Protein AF-A0A7S1DM01-F1 (afdb_monomer)

pLDDT: mean 71.19, std 25.51, range [26.72, 98.75]

Radius of gyration: 29.02 Å; Cα contacts (8 Å, |Δi|>4): 445; chains: 1; bounding box: 62×106×87 Å

Sequence (329 aa):
TVLTLLGVAIMYGQAAQGFAPPSPSPIQRFTSPLWNHKPFHRVQARGSASPVLSPSMQAKPEQPDVSRRSLLFGAAAASLVLSTGPGAVANAGDLQQVRDPKVLVVGARGPLGTSVLRSLRKNFEDKGLPCSIRCMTRDPVKAKKQLQGADLPSNLEFFQGDLLQLSVLEDTMDGVTHVIFVPGAHFVPGGDAQRLIFRDSVAELAKVAKKSDRFQRFTLCATFANPATFKDIYNPTYRARIEGEAALVESGVPYTVVRPLQFGCAQTFLDYPDDESPRLAIDREQSYGPEANFPPTVPDMAAVLTAATFDASLLNKGFNLHRKLVKDS

Solvent-accessible surface area (backbone atoms only — not comparable to full-atom values): 20602 Å² total; per-residue (Å²): 135,82,88,83,90,92,85,87,89,82,89,86,82,87,82,91,78,87,79,79,79,82,78,84,76,82,81,78,79,81,77,76,80,84,82,79,84,75,78,85,80,80,83,79,82,87,78,84,84,85,82,92,80,85,89,85,79,93,76,81,88,79,75,83,84,80,70,96,77,78,92,80,91,71,92,86,88,80,89,70,90,64,91,82,72,92,78,91,62,57,48,77,69,45,60,66,70,54,78,65,41,24,37,36,29,39,28,28,87,41,78,50,20,44,34,30,41,32,37,46,22,61,70,21,58,78,67,75,40,71,59,46,35,36,32,42,28,82,46,37,71,62,46,48,65,72,64,60,58,100,71,50,54,92,60,68,43,68,39,72,34,48,54,86,43,65,82,45,48,57,70,71,46,66,84,41,24,33,39,41,42,42,67,77,81,80,89,61,86,57,57,66,56,34,28,29,47,35,19,50,34,37,33,49,47,40,57,50,43,64,75,40,96,68,45,64,27,39,24,37,58,50,65,60,75,58,88,85,45,73,73,48,72,74,34,51,57,53,43,16,33,54,52,8,50,50,39,37,63,73,62,69,48,53,27,22,38,41,18,43,41,60,81,66,87,59,79,68,78,71,79,67,65,90,87,71,72,56,42,86,41,80,39,77,65,95,72,81,67,97,65,76,72,40,54,57,51,56,65,55,49,12,45,49,55,52,36,47,53,51,27,73,90,38,61,72,37,62,38,38,34,28,16,35,71,70,78,90,125

Mean predicted aligned error: 15.7 Å

Secondary structure (DSSP, 8-state):
-------------------PPPPPPP-----------------------------------------S------S-------SS----SPPHHHHHHS-S-EEEEETTTSHHHHHHHHHHHHHTGGGT---EEEEEES-HHHHHHHH-STTS-TTEEEEE--TT-GGGHHHHTTT--EEEE----TT--SHHHHHIIIIIHHHHHHHHHHT-TT--EEEEE-----TT-HHHHT-HHHHHHHHHHHHHHHHT--EEEEEES---SS-------TT-PPEEEEE-SS---SS-EEPPPHHHHHHHHHHHHH-GGGTTEEEEEEEE-----

InterPro domains:
  IPR016040 NAD(P)-binding domain [PF13460] (107-262)
  IPR036291 NAD(P)-binding domain superfamily [SSF51735] (102-321)

Organism: Hemiselmis andersenii (NCBI:txid464988)

Structure (mmCIF, N/CA/C/O backbone):
data_AF-A0A7S1DM01-F1
#
_entry.id   AF-A0A7S1DM01-F1
#
loop_
_atom_site.group_PDB
_atom_site.id
_atom_site.type_symbol
_atom_site.label_atom_id
_atom_site.label_alt_id
_atom_site.label_comp_id
_atom_site.label_asym_id
_atom_site.label_entity_id
_atom_site.label_seq_id
_atom_site.pdbx_PDB_ins_code
_atom_site.Cartn_x
_atom_site.Cartn_y
_atom_site.Cartn_z
_atom_site.occupancy
_atom_site.B_iso_or_equiv
_atom_site.auth_seq_id
_atom_site.auth_comp_id
_atom_site.auth_asym_id
_atom_site.auth_atom_id
_atom_site.pdbx_PDB_model_num
ATOM 1 N N . THR A 1 1 ? 1.075 -29.784 55.606 1.00 40.03 1 THR A N 1
ATOM 2 C CA . THR A 1 1 ? 1.641 -31.128 55.842 1.00 40.03 1 THR A CA 1
ATOM 3 C C . THR A 1 1 ? 1.492 -31.917 54.549 1.00 40.03 1 THR A C 1
ATOM 5 O O . THR A 1 1 ? 0.363 -32.185 54.181 1.00 40.03 1 THR A O 1
ATOM 8 N N . VAL A 1 2 ? 2.496 -31.844 53.660 1.00 31.77 2 VAL A N 1
ATOM 9 C CA . VAL A 1 2 ? 3.457 -32.936 53.328 1.00 31.77 2 VAL A CA 1
ATOM 10 C C . VAL A 1 2 ? 2.770 -34.033 52.489 1.00 31.77 2 VAL A C 1
ATOM 12 O O . VAL A 1 2 ? 1.872 -34.689 52.994 1.00 31.77 2 VAL A O 1
ATOM 15 N N . LEU A 1 3 ? 2.980 -34.038 51.158 1.00 35.56 3 LEU A N 1
ATOM 16 C CA . LEU A 1 3 ? 3.849 -34.969 50.381 1.00 35.56 3 LEU A CA 1
ATOM 17 C C . LEU A 1 3 ? 3.394 -36.443 50.474 1.00 35.56 3 LEU A C 1
ATOM 19 O O . LEU A 1 3 ? 3.155 -36.939 51.566 1.00 35.56 3 LEU A O 1
ATOM 23 N N . THR A 1 4 ? 3.274 -37.219 49.387 1.00 40.69 4 THR A N 1
ATOM 24 C CA . THR A 1 4 ? 4.358 -38.006 48.730 1.00 40.69 4 THR A CA 1
ATOM 25 C C . THR A 1 4 ? 3.694 -38.746 47.534 1.00 40.69 4 THR A C 1
ATOM 27 O O . THR A 1 4 ? 2.598 -39.261 47.724 1.00 40.69 4 THR A O 1
ATOM 30 N N . LEU A 1 5 ? 4.090 -38.660 46.252 1.00 35.47 5 LEU A N 1
ATOM 31 C CA . LEU A 1 5 ? 5.291 -39.118 45.515 1.00 35.47 5 LEU A CA 1
ATOM 32 C C . LEU A 1 5 ? 5.462 -40.652 45.337 1.00 35.47 5 LEU A C 1
ATOM 34 O O . LEU A 1 5 ? 5.400 -41.401 46.302 1.00 35.47 5 LEU A O 1
ATOM 38 N N . LEU A 1 6 ? 5.846 -41.018 44.096 1.00 34.66 6 LEU A N 1
ATOM 39 C CA . LEU A 1 6 ? 6.801 -42.064 43.652 1.00 34.66 6 LEU A CA 1
ATOM 40 C C . LEU A 1 6 ? 6.353 -43.428 43.076 1.00 34.66 6 LEU A C 1
ATOM 42 O O . LEU A 1 6 ? 5.621 -44.198 43.685 1.00 34.66 6 LEU A O 1
ATOM 46 N N . GLY A 1 7 ? 7.002 -43.741 41.937 1.00 28.34 7 GLY A N 1
ATOM 47 C CA . GLY A 1 7 ? 7.262 -45.064 41.343 1.00 28.34 7 GLY A CA 1
ATOM 48 C C . GLY A 1 7 ? 6.939 -45.066 39.841 1.00 28.34 7 GLY A C 1
ATOM 49 O O . GLY A 1 7 ? 5.774 -44.972 39.496 1.00 28.34 7 GLY A O 1
ATOM 50 N N . VAL A 1 8 ? 7.860 -45.146 38.872 1.00 31.02 8 VAL A N 1
ATOM 51 C CA . VAL A 1 8 ? 9.070 -45.980 38.785 1.00 31.02 8 VAL A CA 1
ATOM 52 C C . VAL A 1 8 ? 10.077 -45.365 37.796 1.00 31.02 8 VAL A C 1
ATOM 54 O O . VAL A 1 8 ? 9.707 -44.922 36.711 1.00 31.02 8 VAL A O 1
ATOM 57 N N . ALA A 1 9 ? 11.357 -45.410 38.167 1.00 33.16 9 ALA A N 1
ATOM 58 C CA . ALA A 1 9 ? 12.522 -45.180 37.318 1.00 33.16 9 ALA A CA 1
ATOM 59 C C . ALA A 1 9 ? 13.410 -46.435 37.344 1.00 33.16 9 ALA A C 1
ATOM 61 O O . ALA A 1 9 ? 13.669 -46.942 38.432 1.00 33.16 9 ALA A O 1
ATOM 62 N N . ILE A 1 10 ? 13.904 -46.890 36.185 1.00 37.28 10 ILE A N 1
ATOM 63 C CA . ILE A 1 10 ? 15.081 -47.772 36.007 1.00 37.28 10 ILE A CA 1
ATOM 64 C C . ILE A 1 10 ? 15.724 -47.342 34.671 1.00 37.28 10 ILE A C 1
ATOM 66 O O . ILE A 1 10 ? 15.099 -47.461 33.624 1.00 37.28 10 ILE A O 1
ATOM 70 N N . MET A 1 11 ? 16.780 -46.519 34.726 1.00 31.59 11 MET A N 1
ATOM 71 C CA . MET A 1 11 ? 18.203 -46.870 34.519 1.00 31.59 11 MET A CA 1
ATOM 72 C C . MET A 1 11 ? 18.557 -47.325 33.095 1.00 31.59 11 MET A C 1
ATOM 74 O O . MET A 1 11 ? 18.237 -48.440 32.718 1.00 31.59 11 MET A O 1
ATOM 78 N N . TYR A 1 12 ? 19.328 -46.503 32.377 1.00 34.41 12 TYR A N 1
ATOM 79 C CA . TYR A 1 12 ? 20.680 -46.856 31.919 1.00 34.41 12 TYR A CA 1
ATOM 80 C C . TYR A 1 12 ? 21.478 -45.565 31.695 1.00 34.41 12 TYR A C 1
ATOM 82 O O . TYR A 1 12 ? 21.001 -44.621 31.068 1.00 34.41 12 TYR A O 1
ATOM 90 N N . GLY A 1 13 ? 22.674 -45.518 32.281 1.00 31.45 13 GLY A N 1
ATOM 91 C CA . GLY A 1 13 ? 23.622 -44.416 32.174 1.00 31.45 13 GLY A CA 1
ATOM 92 C C . GLY A 1 13 ? 24.854 -44.773 31.336 1.00 31.45 13 GLY A C 1
ATOM 93 O O . GLY A 1 13 ? 25.101 -45.941 31.049 1.00 31.45 13 GLY A O 1
ATOM 94 N N . GLN A 1 14 ? 25.647 -43.720 31.093 1.00 35.66 14 GLN A N 1
ATOM 95 C CA . GLN A 1 14 ? 26.990 -43.640 30.485 1.00 35.66 14 GLN A CA 1
ATOM 96 C C . GLN A 1 14 ? 27.045 -43.746 28.946 1.00 35.66 14 GLN A C 1
ATOM 98 O O . GLN A 1 14 ? 26.335 -44.536 28.350 1.00 35.66 14 GLN A O 1
ATOM 103 N N . ALA A 1 15 ? 27.836 -42.960 28.208 1.00 36.72 15 ALA A N 1
ATOM 104 C CA . ALA A 1 15 ? 29.015 -42.170 28.554 1.00 36.72 15 ALA A CA 1
ATOM 105 C C . ALA A 1 15 ? 29.072 -40.872 27.731 1.00 36.72 15 ALA A C 1
ATOM 107 O O . ALA A 1 15 ? 28.692 -40.826 26.563 1.00 36.72 15 ALA A O 1
ATOM 108 N N . ALA A 1 16 ? 29.605 -39.831 28.363 1.00 38.31 16 ALA A N 1
ATOM 109 C CA . ALA A 1 16 ? 30.014 -38.593 27.728 1.00 38.31 16 ALA A CA 1
ATOM 110 C C . ALA A 1 16 ? 31.371 -38.771 27.028 1.00 38.31 16 ALA A C 1
ATOM 112 O O . ALA A 1 16 ? 32.321 -39.260 27.638 1.00 38.31 16 ALA A O 1
ATOM 113 N N . GLN A 1 17 ? 31.480 -38.294 25.788 1.00 39.56 17 GLN A N 1
ATOM 114 C CA . GLN A 1 17 ? 32.742 -37.832 25.211 1.00 39.56 17 GLN A CA 1
ATOM 115 C C . GLN A 1 17 ? 32.513 -36.463 24.570 1.00 39.56 17 GLN A C 1
ATOM 117 O O . GLN A 1 17 ? 31.517 -36.232 23.887 1.00 39.56 17 GLN A O 1
ATOM 122 N N . GLY A 1 18 ? 33.400 -35.533 24.917 1.00 41.91 18 GLY A N 1
ATOM 123 C CA . GLY A 1 18 ? 33.231 -34.104 24.722 1.00 41.91 18 GLY A CA 1
ATOM 124 C C . GLY A 1 18 ? 33.306 -33.652 23.269 1.00 41.91 18 GLY A C 1
ATOM 125 O O . GLY A 1 18 ? 34.195 -34.041 22.520 1.00 41.91 18 GLY A O 1
ATOM 126 N N . PHE A 1 19 ? 32.414 -32.727 22.928 1.00 37.50 19 PHE A N 1
ATOM 127 C CA . PHE A 1 19 ? 32.619 -31.779 21.844 1.00 37.50 19 PHE A CA 1
ATOM 128 C C . PHE A 1 19 ? 32.917 -30.418 22.470 1.00 37.50 19 PHE A C 1
ATOM 130 O O . PHE A 1 19 ? 32.055 -29.802 23.096 1.00 37.50 19 PHE A O 1
ATOM 137 N N . ALA A 1 20 ? 34.161 -29.965 22.328 1.00 51.00 20 ALA A N 1
ATOM 138 C CA . ALA A 1 20 ? 34.511 -28.573 22.557 1.00 51.00 20 ALA A CA 1
ATOM 139 C C . ALA A 1 20 ? 33.847 -27.709 21.465 1.00 51.00 20 ALA A C 1
ATOM 141 O O . ALA A 1 20 ? 33.883 -28.097 20.293 1.00 51.00 20 ALA A O 1
ATOM 142 N N . PRO A 1 21 ? 33.245 -26.555 21.800 1.00 57.75 21 PRO A N 1
ATOM 143 C CA . PRO A 1 21 ? 32.747 -25.639 20.785 1.00 57.75 21 PRO A CA 1
ATOM 144 C C . PRO A 1 21 ? 33.927 -25.034 20.002 1.00 57.75 21 PRO A C 1
ATOM 146 O O . PRO A 1 21 ? 34.968 -24.735 20.597 1.00 57.75 21 PRO A O 1
ATOM 149 N N . PRO A 1 22 ? 33.797 -24.839 18.678 1.00 52.59 22 PRO A N 1
ATOM 150 C CA . PRO A 1 22 ? 34.845 -24.211 17.889 1.00 52.59 22 PRO A CA 1
ATOM 151 C C . PRO A 1 22 ? 35.071 -22.764 18.344 1.00 52.59 22 PRO A C 1
ATOM 153 O O . PRO A 1 22 ? 34.133 -21.988 18.530 1.00 52.59 22 PRO A O 1
ATOM 156 N N . SER A 1 23 ? 36.349 -22.424 18.509 1.00 51.72 23 SER A N 1
ATOM 157 C CA . SER A 1 23 ? 36.845 -21.070 18.752 1.00 51.72 23 SER A CA 1
ATOM 158 C C . SER A 1 23 ? 36.325 -20.092 17.684 1.00 51.72 23 SER A C 1
ATOM 160 O O . SER A 1 23 ? 36.382 -20.423 16.494 1.00 51.72 23 SER A O 1
ATOM 162 N N . PRO A 1 24 ? 35.840 -18.892 18.057 1.00 52.06 24 PRO A N 1
ATOM 163 C CA . PRO A 1 24 ? 35.422 -17.893 17.085 1.00 52.06 24 PRO A CA 1
ATOM 164 C C . PRO A 1 24 ? 36.634 -17.406 16.284 1.00 52.06 24 PRO A C 1
ATOM 166 O O . PRO A 1 24 ? 37.612 -16.890 16.828 1.00 52.06 24 PRO A O 1
ATOM 169 N N . SER A 1 25 ? 36.560 -17.572 14.966 1.00 50.81 25 SER A N 1
ATOM 170 C CA . SER A 1 25 ? 37.551 -17.053 14.026 1.00 50.81 25 SER A CA 1
ATOM 171 C C . SER A 1 25 ? 37.622 -15.520 14.119 1.00 50.81 25 SER A C 1
ATOM 173 O O . SER A 1 25 ? 36.587 -14.869 14.288 1.00 50.81 25 SER A O 1
ATOM 175 N N . PRO A 1 26 ? 38.813 -14.911 13.992 1.00 50.09 26 PRO A N 1
ATOM 176 C CA . PRO A 1 26 ? 38.955 -13.466 14.077 1.00 50.09 26 PRO A CA 1
ATOM 177 C C . PRO A 1 26 ? 38.234 -12.788 12.908 1.00 50.09 26 PRO A C 1
ATOM 179 O O . PRO A 1 26 ? 38.495 -13.070 11.739 1.00 50.09 26 PRO A O 1
ATOM 182 N N . ILE A 1 27 ? 37.335 -11.864 13.250 1.00 42.78 27 ILE A N 1
ATOM 183 C CA . ILE A 1 27 ? 36.676 -10.939 12.328 1.00 42.78 27 ILE A CA 1
ATOM 184 C C . ILE A 1 27 ? 37.763 -10.189 11.548 1.00 42.78 27 ILE A C 1
ATOM 186 O O . ILE A 1 27 ? 38.441 -9.312 12.091 1.00 42.78 27 ILE A O 1
ATOM 190 N N . GLN A 1 28 ? 37.924 -10.521 10.266 1.00 37.50 28 GLN A N 1
ATOM 191 C CA . GLN A 1 28 ? 38.681 -9.693 9.336 1.00 37.50 28 GLN A CA 1
ATOM 192 C C . GLN A 1 28 ? 37.925 -8.375 9.155 1.00 37.50 28 GLN A C 1
ATOM 194 O O . GLN A 1 28 ? 36.888 -8.305 8.496 1.00 37.50 28 GLN A O 1
ATOM 199 N N . ARG A 1 29 ? 38.447 -7.315 9.776 1.00 34.88 29 ARG A N 1
ATOM 200 C CA . ARG A 1 29 ? 38.041 -5.939 9.492 1.00 34.88 29 ARG A CA 1
ATOM 201 C C . ARG A 1 29 ? 38.391 -5.633 8.038 1.00 34.88 29 ARG A C 1
ATOM 203 O O . ARG A 1 29 ? 39.552 -5.400 7.718 1.00 34.88 29 ARG A O 1
ATOM 210 N N . PHE A 1 30 ? 37.383 -5.600 7.175 1.00 33.12 30 PHE A N 1
ATOM 211 C CA . PHE A 1 30 ? 37.486 -4.954 5.872 1.00 33.12 30 PHE A CA 1
ATOM 212 C C . PHE A 1 30 ? 37.623 -3.443 6.095 1.00 33.12 30 PHE A C 1
ATOM 214 O O . PHE A 1 30 ? 36.647 -2.737 6.339 1.00 33.12 30 PHE A O 1
ATOM 221 N N . THR A 1 31 ? 38.853 -2.938 6.051 1.00 38.78 31 THR A N 1
ATOM 222 C CA . THR A 1 31 ? 39.112 -1.509 5.874 1.00 38.78 31 THR A CA 1
ATOM 223 C C . THR A 1 31 ? 38.922 -1.186 4.397 1.00 38.78 31 THR A C 1
ATOM 225 O O . THR A 1 31 ? 39.794 -1.469 3.577 1.00 38.78 31 THR A O 1
ATOM 228 N N . SER A 1 32 ? 37.768 -0.624 4.043 1.00 36.50 32 SER A N 1
ATOM 229 C CA . SER A 1 32 ? 37.551 -0.055 2.714 1.00 36.50 32 SER A CA 1
ATOM 230 C C . SER A 1 32 ? 38.550 1.083 2.459 1.00 36.50 32 SER A C 1
ATOM 232 O O . SER A 1 32 ? 38.761 1.908 3.353 1.00 36.50 32 SER A O 1
ATOM 234 N N . PRO A 1 33 ? 39.156 1.172 1.263 1.00 39.12 33 PRO A N 1
ATOM 235 C CA . PRO A 1 33 ? 40.037 2.277 0.931 1.00 39.12 33 PRO A CA 1
ATOM 236 C C . PRO A 1 33 ? 39.246 3.585 0.819 1.00 39.12 33 PRO A C 1
ATOM 238 O O . PRO A 1 33 ? 38.152 3.639 0.256 1.00 39.12 33 PRO A O 1
ATOM 241 N N . LEU A 1 34 ? 39.850 4.630 1.381 1.00 35.78 34 LEU A N 1
ATOM 242 C CA . LEU A 1 34 ? 39.477 6.038 1.308 1.00 35.78 34 LEU A CA 1
ATOM 243 C C . LEU A 1 34 ? 39.029 6.438 -0.105 1.00 35.78 34 LEU A C 1
ATOM 245 O O . L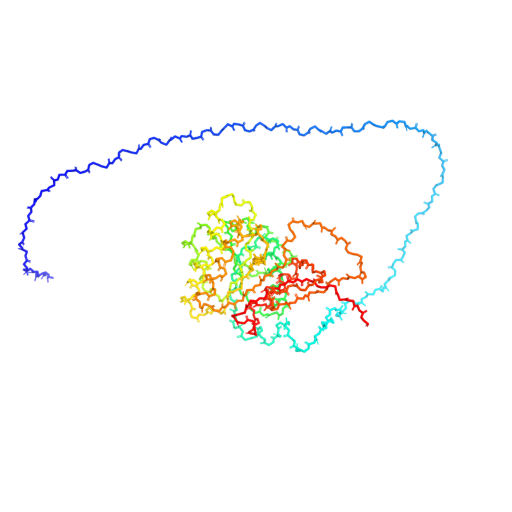EU A 1 34 ? 39.834 6.489 -1.035 1.00 35.78 34 LEU A O 1
ATOM 249 N N . TRP A 1 35 ? 37.749 6.780 -0.253 1.00 35.38 35 TRP A N 1
ATOM 250 C CA . TRP A 1 35 ? 37.264 7.484 -1.435 1.00 35.38 35 TRP A CA 1
ATOM 251 C C . TRP A 1 35 ? 37.610 8.963 -1.300 1.00 35.38 35 TRP A C 1
ATOM 253 O O . TRP A 1 35 ? 37.062 9.697 -0.481 1.00 35.38 35 TRP A O 1
ATOM 263 N N . ASN A 1 36 ? 38.588 9.363 -2.103 1.00 40.84 36 ASN A N 1
ATOM 264 C CA . ASN A 1 36 ? 39.127 10.705 -2.188 1.00 40.84 36 ASN A CA 1
ATOM 265 C C . ASN A 1 36 ? 38.136 11.598 -2.958 1.00 40.84 36 ASN A C 1
ATOM 267 O O . ASN A 1 36 ? 37.919 11.408 -4.156 1.00 40.84 36 ASN A O 1
ATOM 271 N N . HIS A 1 37 ? 37.518 12.564 -2.277 1.00 38.19 37 HIS A N 1
ATOM 272 C CA . HIS A 1 37 ? 36.710 13.599 -2.918 1.00 38.19 37 HIS A CA 1
ATOM 273 C C . HIS A 1 37 ? 37.621 14.519 -3.741 1.00 38.19 37 HIS A C 1
ATOM 275 O O . HIS A 1 37 ? 38.333 15.352 -3.184 1.00 38.19 37 HIS A O 1
ATOM 281 N N . LYS A 1 38 ? 37.579 14.419 -5.075 1.00 35.94 38 LYS A N 1
ATOM 282 C CA . LYS A 1 38 ? 38.020 15.528 -5.933 1.00 35.94 38 LYS A CA 1
ATOM 283 C C . LYS A 1 38 ? 36.871 16.537 -6.062 1.00 35.94 38 LYS A C 1
ATOM 285 O O . LYS A 1 38 ? 35.763 16.127 -6.412 1.00 35.94 38 LYS A O 1
ATOM 290 N N . PRO A 1 39 ? 37.096 17.833 -5.791 1.00 42.47 39 PRO A N 1
ATOM 291 C CA . PRO A 1 39 ? 36.083 18.855 -6.001 1.00 42.47 39 PRO A CA 1
ATOM 292 C C . PRO A 1 39 ? 35.867 19.090 -7.501 1.00 42.47 39 PRO A C 1
ATOM 294 O O . PRO A 1 39 ? 36.811 19.120 -8.292 1.00 42.47 39 PRO A O 1
ATOM 297 N N . PHE A 1 40 ? 34.605 19.272 -7.883 1.00 33.38 40 PHE A N 1
ATOM 298 C CA . PHE A 1 40 ? 34.217 19.751 -9.204 1.00 33.38 40 PHE A CA 1
ATOM 299 C C . PHE A 1 40 ? 34.832 21.138 -9.441 1.00 33.38 40 PHE A C 1
ATOM 301 O O . PHE A 1 40 ? 34.467 22.113 -8.781 1.00 33.38 40 PHE A O 1
ATOM 308 N N . HIS A 1 41 ? 35.756 21.234 -10.397 1.00 35.88 41 HIS A N 1
ATOM 309 C CA . HIS A 1 41 ? 36.222 22.517 -10.902 1.00 35.88 41 HIS A CA 1
ATOM 310 C C . HIS A 1 41 ? 35.103 23.179 -11.710 1.00 35.88 41 HIS A C 1
ATOM 312 O O . HIS A 1 41 ? 34.647 22.671 -12.733 1.00 35.88 41 HIS A O 1
ATOM 318 N N . ARG A 1 42 ? 34.672 24.340 -11.219 1.00 36.47 42 ARG A N 1
ATOM 319 C CA . ARG A 1 42 ? 33.790 25.286 -11.898 1.00 36.47 42 ARG A CA 1
ATOM 320 C C . ARG A 1 42 ? 34.502 25.796 -13.153 1.00 36.47 42 ARG A C 1
ATOM 322 O O . ARG A 1 42 ? 35.489 26.520 -13.049 1.00 36.47 42 ARG A O 1
ATOM 329 N N . VAL A 1 43 ? 34.004 25.420 -14.327 1.00 35.53 43 VAL A N 1
ATOM 330 C CA . VAL A 1 43 ? 34.434 25.994 -15.608 1.00 35.53 43 VAL A CA 1
ATOM 331 C C . VAL A 1 43 ? 33.991 27.460 -15.634 1.00 35.53 43 VAL A C 1
ATOM 333 O O . VAL A 1 43 ? 32.801 27.758 -15.708 1.00 35.53 43 VAL A O 1
ATOM 336 N N . GLN A 1 44 ? 34.950 28.379 -15.513 1.00 36.03 44 GLN A N 1
ATOM 337 C CA . GLN A 1 44 ? 34.755 29.797 -15.809 1.00 36.03 44 GLN A CA 1
ATOM 338 C C . GLN A 1 44 ? 34.721 29.976 -17.328 1.00 36.03 44 GLN A C 1
ATOM 340 O O . GLN A 1 44 ? 35.733 29.798 -18.006 1.00 36.03 44 GLN A O 1
ATOM 345 N N . ALA A 1 45 ? 33.559 30.351 -17.857 1.00 37.62 45 ALA A N 1
ATOM 346 C CA . ALA A 1 45 ? 33.446 30.865 -19.212 1.00 37.62 45 ALA A CA 1
ATOM 347 C C . ALA A 1 45 ? 34.094 32.260 -19.278 1.00 37.62 45 ALA A C 1
ATOM 349 O O . ALA A 1 45 ? 33.692 33.181 -18.567 1.00 37.62 45 ALA A O 1
ATOM 350 N N . ARG A 1 46 ? 35.115 32.398 -20.130 1.00 38.38 46 ARG A N 1
ATOM 351 C CA . ARG A 1 46 ? 35.620 33.685 -20.619 1.00 38.38 46 ARG A CA 1
ATOM 352 C C . ARG A 1 46 ? 34.684 34.189 -21.723 1.00 38.38 46 ARG A C 1
ATOM 354 O O . ARG A 1 46 ? 34.531 33.513 -22.732 1.00 38.38 46 ARG A O 1
ATOM 361 N N . GLY A 1 47 ? 34.155 35.394 -21.557 1.00 36.88 47 GLY A N 1
ATOM 362 C CA . GLY A 1 47 ? 33.666 36.268 -22.631 1.00 36.88 47 GLY A CA 1
ATOM 363 C C . GLY A 1 47 ? 33.786 37.700 -22.108 1.00 36.88 47 GLY A C 1
ATOM 364 O O . GLY A 1 47 ? 33.201 38.015 -21.081 1.00 36.88 47 GLY A O 1
ATOM 365 N N . SER A 1 48 ? 34.815 38.465 -22.475 1.00 38.72 48 SER A N 1
ATOM 366 C CA . SER A 1 48 ? 35.010 39.235 -23.714 1.00 38.72 48 SER A CA 1
ATOM 367 C C . SER A 1 48 ? 33.997 40.373 -23.911 1.00 38.72 48 SER A C 1
ATOM 369 O O . SER A 1 48 ? 32.865 40.138 -24.314 1.00 38.72 48 SER A O 1
ATOM 371 N N . ALA A 1 49 ? 34.524 41.586 -23.707 1.00 36.22 49 ALA A N 1
ATOM 372 C CA . ALA A 1 49 ? 34.166 42.874 -24.305 1.00 36.22 49 ALA A CA 1
ATOM 373 C C . ALA A 1 49 ? 32.805 43.515 -23.966 1.00 36.22 49 ALA A C 1
ATOM 375 O O . ALA A 1 49 ? 31.764 43.184 -24.525 1.00 36.22 49 ALA A O 1
ATOM 3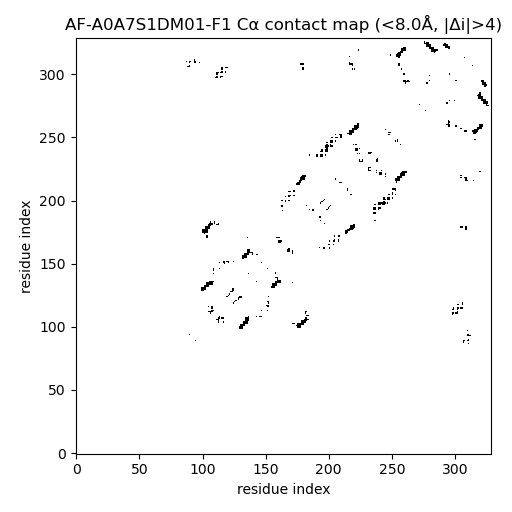76 N N . SER A 1 50 ? 32.878 44.562 -23.140 1.00 38.44 50 SER A N 1
ATOM 377 C CA . SER A 1 50 ? 31.919 45.670 -23.118 1.00 38.44 50 SER A CA 1
ATOM 378 C C . SER A 1 50 ? 32.046 46.527 -24.383 1.00 38.44 50 SER A C 1
ATOM 380 O O . SER A 1 50 ? 33.160 46.718 -24.881 1.00 38.44 50 SER A O 1
ATOM 382 N N . PRO A 1 51 ? 30.957 47.198 -24.781 1.00 52.34 51 PRO A N 1
ATOM 383 C CA . PRO A 1 51 ? 31.082 48.614 -25.083 1.00 52.34 51 PRO A CA 1
ATOM 384 C C . PRO A 1 51 ? 30.115 49.477 -24.267 1.00 52.34 51 PRO A C 1
ATOM 386 O O . PRO A 1 51 ? 29.001 49.099 -23.914 1.00 52.34 51 PRO A O 1
ATOM 389 N N . VAL A 1 52 ? 30.634 50.661 -23.969 1.00 46.31 52 VAL A N 1
ATOM 390 C CA . VAL A 1 52 ? 30.007 51.809 -23.321 1.00 46.31 52 VAL A CA 1
ATOM 391 C C . VAL A 1 52 ? 28.947 52.411 -24.240 1.00 46.31 52 VAL A C 1
ATOM 393 O O . VAL A 1 52 ? 29.273 52.745 -25.374 1.00 46.31 52 VAL A O 1
ATOM 396 N N . LEU A 1 53 ? 27.736 52.648 -23.728 1.00 38.66 53 LEU A N 1
ATOM 397 C CA . LEU A 1 53 ? 26.849 53.723 -24.181 1.00 38.66 53 LEU A CA 1
ATOM 398 C C . LEU A 1 53 ? 26.078 54.284 -22.976 1.00 38.66 53 LEU A C 1
ATOM 400 O O . LEU A 1 53 ? 25.561 53.543 -22.142 1.00 38.66 53 LEU A O 1
ATOM 404 N N . SER A 1 54 ? 26.087 55.611 -22.882 1.00 41.06 54 SER A N 1
ATOM 405 C CA . SER A 1 54 ? 25.588 56.429 -21.773 1.00 41.06 54 SER A CA 1
ATOM 406 C C . SER A 1 54 ? 24.086 56.787 -21.949 1.00 41.06 54 SER A C 1
ATOM 408 O O . SER A 1 54 ? 23.434 56.224 -22.827 1.00 41.06 54 SER A O 1
ATOM 410 N N . PRO A 1 55 ? 23.470 57.633 -21.092 1.00 57.53 55 PRO A N 1
ATOM 411 C CA . PRO A 1 55 ? 22.187 57.341 -20.456 1.00 57.53 55 PRO A CA 1
ATOM 412 C C . PRO A 1 55 ? 21.009 58.103 -21.083 1.00 57.53 55 PRO A C 1
ATOM 414 O O . PRO A 1 55 ? 21.198 59.194 -21.608 1.00 57.53 55 PRO A O 1
ATOM 417 N N . SER A 1 56 ? 19.772 57.617 -20.930 1.00 35.50 56 SER A N 1
ATOM 418 C CA . SER A 1 56 ? 18.614 58.500 -20.701 1.00 35.50 56 SER A CA 1
ATOM 419 C C . SER A 1 56 ? 17.312 57.736 -20.435 1.00 35.50 56 SER A C 1
ATOM 421 O O . SER A 1 56 ? 17.108 56.619 -20.894 1.00 35.50 56 SER A O 1
ATOM 423 N N . MET A 1 57 ? 16.433 58.448 -19.728 1.00 35.00 57 MET A N 1
ATOM 424 C CA . MET A 1 57 ? 14.984 58.273 -19.597 1.00 35.00 57 MET A CA 1
ATOM 425 C C . MET A 1 57 ? 14.480 57.234 -18.589 1.00 35.00 57 MET A C 1
ATOM 427 O O . MET A 1 57 ? 14.205 56.074 -18.877 1.00 35.00 57 MET A O 1
ATOM 431 N N . GLN A 1 58 ? 14.267 57.767 -17.383 1.00 48.25 58 GLN A N 1
ATOM 432 C CA . GLN A 1 58 ? 13.254 57.332 -16.430 1.00 48.25 58 GLN A CA 1
ATOM 433 C C . GLN A 1 58 ? 11.903 57.131 -17.133 1.00 48.25 58 GLN A C 1
ATOM 435 O O . GLN A 1 58 ? 11.320 58.086 -17.647 1.00 48.25 58 GLN A O 1
ATOM 440 N N . ALA A 1 59 ? 11.386 55.906 -17.077 1.00 39.19 59 ALA A N 1
ATOM 441 C CA . ALA A 1 59 ? 9.981 55.613 -17.300 1.00 39.19 59 ALA A CA 1
ATOM 442 C C . ALA A 1 59 ? 9.370 55.081 -15.996 1.00 39.19 59 ALA A C 1
ATOM 444 O O . ALA A 1 59 ? 9.896 54.193 -15.327 1.00 39.19 59 ALA A O 1
ATOM 445 N N . LYS A 1 60 ? 8.275 55.738 -15.635 1.00 41.47 60 LYS A N 1
ATOM 446 C CA . LYS A 1 60 ? 7.372 55.564 -14.498 1.00 41.47 60 LYS A CA 1
ATOM 447 C C . LYS A 1 60 ? 6.866 54.110 -14.393 1.00 41.47 60 LYS A C 1
ATOM 449 O O . LYS A 1 60 ? 6.479 53.563 -15.421 1.00 41.47 60 LYS A O 1
ATOM 454 N N . PRO A 1 61 ? 6.802 53.483 -13.202 1.00 40.22 61 PRO A N 1
ATOM 455 C CA . PRO A 1 61 ? 6.158 52.182 -13.076 1.00 40.22 61 PRO A CA 1
ATOM 456 C C . PRO A 1 61 ? 4.634 52.358 -13.140 1.00 40.22 61 PRO A C 1
ATOM 458 O O . PRO A 1 61 ? 4.019 52.881 -12.210 1.00 40.22 61 PRO A O 1
ATOM 461 N N . GLU A 1 62 ? 4.024 51.938 -14.249 1.00 36.16 62 GLU A N 1
ATOM 462 C CA . GLU A 1 62 ? 2.596 51.625 -14.298 1.00 36.16 62 GLU A CA 1
ATOM 463 C C . GLU A 1 62 ? 2.356 50.349 -13.489 1.00 36.16 62 GLU A C 1
ATOM 465 O O . GLU A 1 62 ? 2.846 49.270 -13.823 1.00 36.16 62 GLU A O 1
ATOM 470 N N . GLN A 1 63 ? 1.622 50.487 -12.387 1.00 41.06 63 GLN A N 1
ATOM 471 C CA . GLN A 1 63 ? 1.024 49.355 -11.697 1.00 41.06 63 GLN A CA 1
ATOM 472 C C . GLN A 1 63 ? -0.195 48.890 -12.500 1.00 41.06 63 GLN A C 1
ATOM 474 O O . GLN A 1 63 ? -1.107 49.696 -12.701 1.00 41.06 63 GLN A O 1
ATOM 479 N N . PRO A 1 64 ? -0.273 47.619 -12.925 1.00 39.09 64 PRO A N 1
ATOM 480 C CA . PRO A 1 64 ? -1.535 47.073 -13.381 1.00 39.09 64 PRO A CA 1
ATOM 481 C C . PRO A 1 64 ? -2.445 46.844 -12.169 1.00 39.09 64 PRO A C 1
ATOM 483 O O . PRO A 1 64 ? -2.205 45.983 -11.320 1.00 39.09 64 PRO A O 1
ATOM 486 N N . ASP A 1 65 ? -3.492 47.660 -12.117 1.00 41.75 65 ASP A N 1
ATOM 487 C CA . ASP A 1 65 ? -4.705 47.462 -11.336 1.00 41.75 65 ASP A CA 1
ATOM 488 C C . ASP A 1 65 ? -5.380 46.157 -11.792 1.00 41.75 65 ASP A C 1
ATOM 490 O O . ASP A 1 65 ? -6.037 46.101 -12.834 1.00 41.75 65 ASP A O 1
ATOM 494 N N . VAL A 1 66 ? -5.171 45.069 -11.043 1.00 35.56 66 VAL A N 1
ATOM 495 C CA . VAL A 1 66 ? -5.914 43.821 -11.251 1.00 35.56 66 VAL A CA 1
ATOM 496 C C . VAL A 1 66 ? -7.126 43.829 -10.334 1.00 35.56 66 VAL A C 1
ATOM 498 O O . VAL A 1 66 ? -7.116 43.393 -9.182 1.00 35.56 66 VAL A O 1
ATOM 501 N N . SER A 1 67 ? -8.175 44.381 -10.925 1.00 37.00 67 SER A N 1
ATOM 502 C CA . SER A 1 67 ? -9.556 44.389 -10.488 1.00 37.00 67 SER A CA 1
ATOM 503 C C . SER A 1 67 ? -10.044 43.035 -9.961 1.00 37.00 67 SER A C 1
ATOM 505 O O . SER A 1 67 ? -9.796 41.963 -10.515 1.00 37.00 67 SER A O 1
ATOM 507 N N . ARG A 1 68 ? -10.827 43.131 -8.885 1.00 44.88 68 ARG A N 1
ATOM 508 C CA . ARG A 1 68 ? -11.667 42.086 -8.298 1.00 44.88 68 ARG A CA 1
ATOM 509 C C . ARG A 1 68 ? -12.623 41.501 -9.346 1.00 44.88 68 ARG A C 1
ATOM 511 O O . ARG A 1 68 ? -13.640 42.117 -9.644 1.00 44.88 68 ARG A O 1
ATOM 518 N N . ARG A 1 69 ? -12.314 40.302 -9.838 1.00 35.06 69 ARG A N 1
ATOM 519 C CA . ARG A 1 69 ? -13.174 39.282 -10.488 1.00 35.06 69 ARG A CA 1
ATOM 520 C C . ARG A 1 69 ? -12.195 38.138 -10.813 1.00 35.06 69 ARG A C 1
ATOM 522 O O . ARG A 1 69 ? -11.240 38.367 -11.532 1.00 35.06 69 ARG A O 1
ATOM 529 N N . SER A 1 70 ? -12.231 36.953 -10.213 1.00 32.25 70 SER A N 1
ATOM 530 C CA . SER A 1 70 ? -13.360 36.030 -10.192 1.00 32.25 70 SER A CA 1
ATOM 531 C C . SER A 1 70 ? -13.168 34.995 -9.075 1.00 32.25 70 SER A C 1
ATOM 533 O O . SER A 1 70 ? -12.294 34.134 -9.137 1.00 32.25 70 SER A O 1
ATOM 535 N N . LEU A 1 71 ? -14.020 35.075 -8.054 1.00 37.50 71 LEU A N 1
ATOM 536 C CA . LEU A 1 71 ? -14.497 33.903 -7.324 1.00 37.50 71 LEU A CA 1
ATOM 537 C C . LEU A 1 71 ? -15.323 33.072 -8.312 1.00 37.50 71 LEU A C 1
ATOM 539 O O . LEU A 1 71 ? -16.210 33.648 -8.937 1.00 37.50 71 LEU A O 1
ATOM 543 N N . LEU A 1 72 ? -15.004 31.776 -8.420 1.00 33.19 72 LEU A N 1
ATOM 544 C CA . LEU A 1 72 ? -15.730 30.652 -9.052 1.00 33.19 72 LEU A CA 1
ATOM 545 C C . LEU A 1 72 ? -14.776 29.805 -9.914 1.00 33.19 72 LEU A C 1
ATOM 547 O O . LEU A 1 72 ? -14.820 29.838 -11.135 1.00 33.19 72 LEU A O 1
ATOM 551 N N . PHE A 1 73 ? -13.950 28.986 -9.259 1.00 28.69 73 PHE A N 1
ATOM 552 C CA . PHE A 1 73 ? -13.494 27.715 -9.832 1.00 28.69 73 PHE A CA 1
ATOM 553 C C . PHE A 1 73 ? -14.167 26.591 -9.046 1.00 28.69 73 PHE A C 1
ATOM 555 O O . PHE A 1 73 ? -13.569 25.900 -8.226 1.00 28.69 73 PHE A O 1
ATOM 562 N N . GLY A 1 74 ? -15.481 26.500 -9.246 1.00 26.72 74 GLY A N 1
ATOM 563 C CA . GLY A 1 74 ? -16.264 25.324 -8.914 1.00 26.72 74 GLY A CA 1
ATOM 564 C C . GLY A 1 74 ? -16.219 24.347 -10.085 1.00 26.72 74 GLY A C 1
ATOM 565 O O . GLY A 1 74 ? -16.442 24.743 -11.222 1.00 26.72 74 GLY A O 1
ATOM 566 N N . ALA A 1 75 ? -15.931 23.086 -9.768 1.00 33.28 75 ALA A N 1
ATOM 567 C CA . ALA A 1 75 ? -16.437 21.893 -10.445 1.00 33.28 75 ALA A CA 1
ATOM 568 C C . ALA A 1 75 ? -16.508 21.923 -11.988 1.00 33.28 75 ALA A C 1
ATOM 570 O O . ALA A 1 75 ? -17.587 22.052 -12.555 1.00 33.28 75 ALA A O 1
ATOM 571 N N . ALA A 1 76 ? -15.388 21.680 -12.672 1.00 29.81 76 ALA A N 1
ATOM 572 C CA . ALA A 1 76 ? -15.417 21.223 -14.064 1.00 29.81 76 ALA A CA 1
ATOM 573 C C . ALA A 1 76 ? -14.103 20.524 -14.442 1.00 29.81 76 ALA A C 1
ATOM 575 O O . ALA A 1 76 ? -13.147 21.183 -14.827 1.00 29.81 76 ALA A O 1
ATOM 576 N N . ALA A 1 77 ? -14.059 19.195 -14.300 1.00 28.86 77 ALA A N 1
ATOM 577 C CA . ALA A 1 77 ? -13.227 18.289 -15.107 1.00 28.86 77 ALA A CA 1
ATOM 578 C C . ALA A 1 77 ? -13.525 16.827 -14.723 1.00 28.86 77 ALA A C 1
ATOM 580 O O . ALA A 1 77 ? -12.732 16.156 -14.068 1.00 28.86 77 ALA A O 1
ATOM 581 N N . ALA A 1 78 ? -14.700 16.334 -15.112 1.00 33.59 78 ALA A N 1
ATOM 582 C CA . ALA A 1 78 ? -14.995 14.902 -15.143 1.00 33.59 78 ALA A CA 1
ATOM 583 C C . ALA A 1 78 ? -15.948 14.589 -16.304 1.00 33.59 78 ALA A C 1
ATOM 585 O O . ALA A 1 78 ? -16.983 13.958 -16.125 1.00 33.59 78 ALA A O 1
ATOM 586 N N . SER A 1 79 ? -15.595 15.032 -17.513 1.00 29.86 79 SER A N 1
ATOM 587 C CA . SER A 1 79 ? -16.162 14.448 -18.732 1.00 29.86 79 SER A CA 1
ATOM 588 C C . SER A 1 79 ? -15.354 13.198 -19.064 1.00 29.86 79 SER A C 1
ATOM 590 O O . SER A 1 79 ? -14.384 13.214 -19.820 1.00 29.86 79 SER A O 1
ATOM 592 N N . LEU A 1 80 ? -15.717 12.110 -18.395 1.00 35.44 80 LEU A N 1
ATOM 593 C CA . LEU A 1 80 ? -15.265 10.760 -18.686 1.00 35.44 80 LEU A CA 1
ATOM 594 C C . LEU A 1 80 ? -16.123 10.253 -19.856 1.00 35.44 80 LEU A C 1
ATOM 596 O O . LEU A 1 80 ? -17.329 10.068 -19.689 1.00 35.44 80 LEU A O 1
ATOM 600 N N . VAL A 1 81 ? -15.532 10.066 -21.042 1.00 34.88 81 VAL A N 1
ATOM 601 C CA . VAL A 1 81 ? -16.199 9.369 -22.155 1.00 34.88 81 VAL A CA 1
ATOM 602 C C . VAL A 1 81 ? -16.293 7.897 -21.762 1.00 34.88 81 VAL A C 1
ATOM 604 O O . VAL A 1 81 ? -15.370 7.110 -21.943 1.00 34.88 81 VAL A O 1
ATOM 607 N N . LEU A 1 82 ? -17.415 7.573 -21.128 1.00 35.44 82 LEU A N 1
ATOM 608 C CA . LEU A 1 82 ? -17.882 6.231 -20.836 1.00 35.44 82 LEU A CA 1
ATOM 609 C C . LEU A 1 82 ? -18.644 5.720 -22.058 1.00 35.44 82 LEU A C 1
ATOM 611 O O . LEU A 1 82 ? -19.826 6.022 -22.221 1.00 35.44 82 LEU A O 1
ATOM 615 N N . SER A 1 83 ? -18.021 4.880 -22.882 1.00 34.69 83 SER A N 1
ATOM 616 C CA . SER A 1 83 ? -18.801 3.860 -23.579 1.00 34.69 83 SER A CA 1
ATOM 617 C C . SER A 1 83 ? -19.137 2.764 -22.559 1.00 34.69 83 SER A C 1
ATOM 619 O O . SER A 1 83 ? -18.385 1.830 -22.306 1.00 34.69 83 SER A O 1
ATOM 621 N N . THR A 1 84 ? -20.312 2.936 -21.949 1.00 36.88 84 THR A N 1
ATOM 622 C CA . THR A 1 84 ? -21.081 1.979 -21.130 1.00 36.88 84 THR A CA 1
ATOM 623 C C . THR A 1 84 ? -20.584 1.672 -19.704 1.00 36.88 84 THR A C 1
ATOM 625 O O . THR A 1 84 ? -19.900 0.687 -19.448 1.00 36.88 84 THR A O 1
ATOM 628 N N . GLY A 1 85 ? -21.062 2.476 -18.740 1.00 30.66 85 GLY A N 1
ATOM 629 C CA . GLY A 1 85 ? -21.220 2.076 -17.329 1.00 30.66 85 GLY A CA 1
ATOM 630 C C . GLY A 1 85 ? -20.866 3.172 -16.306 1.00 30.66 85 GLY A C 1
ATOM 631 O O . GLY A 1 85 ? -19.697 3.522 -16.199 1.00 30.66 85 GLY A O 1
ATOM 632 N N . PRO A 1 86 ? -21.817 3.729 -15.532 1.00 33.19 86 PRO A N 1
ATOM 633 C CA . PRO A 1 86 ? -21.545 4.820 -14.592 1.00 33.19 86 PRO A CA 1
ATOM 634 C C . PRO A 1 86 ? -20.765 4.351 -13.348 1.00 33.19 86 PRO A C 1
ATOM 636 O O . PRO A 1 86 ? -21.184 3.415 -12.675 1.00 33.19 86 PRO A O 1
ATOM 639 N N . GLY A 1 87 ? -19.685 5.069 -13.005 1.00 33.69 87 GLY A N 1
ATOM 640 C CA . GLY A 1 87 ? -19.121 5.139 -11.647 1.00 33.69 87 GLY A CA 1
ATOM 641 C C . GLY A 1 87 ? -17.933 4.219 -11.336 1.00 33.69 87 GLY A C 1
ATOM 642 O O . GLY A 1 87 ? -18.115 3.090 -10.903 1.00 33.69 87 GLY A O 1
ATOM 643 N N . ALA A 1 88 ? -16.710 4.747 -11.454 1.00 37.62 88 ALA A N 1
ATOM 644 C CA . ALA A 1 88 ? -15.527 4.245 -10.733 1.00 37.62 88 ALA A CA 1
ATOM 645 C C . ALA A 1 88 ? -14.801 5.393 -10.000 1.00 37.62 88 ALA A C 1
ATOM 647 O O . ALA A 1 88 ? -13.579 5.439 -9.887 1.00 37.62 88 ALA A O 1
ATOM 648 N N . VAL A 1 89 ? -15.583 6.365 -9.529 1.00 43.78 89 VAL A N 1
ATOM 649 C CA . VAL A 1 89 ? -15.245 7.141 -8.337 1.00 43.78 89 VAL A CA 1
ATOM 650 C C . VAL A 1 89 ? -15.971 6.387 -7.236 1.00 43.78 89 VAL A C 1
ATOM 652 O O . VAL A 1 89 ? -17.181 6.214 -7.373 1.00 43.78 89 VAL A O 1
ATOM 655 N N . ALA A 1 90 ? -15.268 5.884 -6.216 1.00 43.12 90 ALA A N 1
ATOM 656 C CA . ALA A 1 90 ? -15.922 5.225 -5.086 1.00 43.12 90 ALA A CA 1
ATOM 657 C C . ALA A 1 90 ? -17.099 6.106 -4.646 1.00 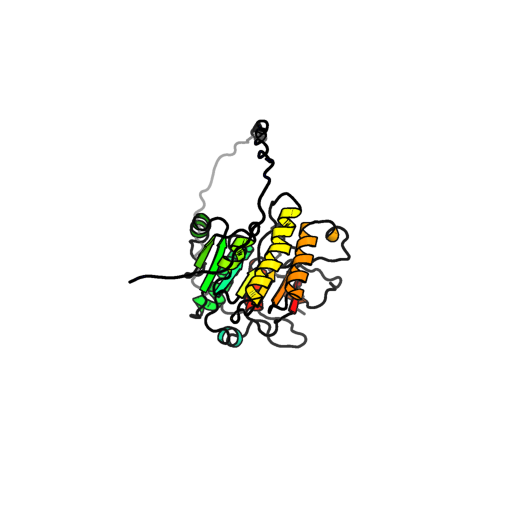43.12 90 ALA A C 1
ATOM 659 O O . ALA A 1 90 ? -16.900 7.284 -4.315 1.00 43.12 90 ALA A O 1
ATOM 660 N N . ASN A 1 91 ? -18.326 5.588 -4.748 1.00 46.00 91 ASN A N 1
ATOM 661 C CA . ASN A 1 91 ? -19.490 6.379 -4.384 1.00 46.00 91 ASN A CA 1
ATOM 662 C C . ASN A 1 91 ? -19.335 6.747 -2.906 1.00 46.00 91 ASN A C 1
ATOM 664 O O . ASN A 1 91 ? -18.804 5.964 -2.117 1.00 46.00 91 ASN A O 1
ATOM 668 N N . ALA A 1 92 ? -19.821 7.920 -2.494 1.00 50.69 92 ALA A N 1
ATOM 669 C CA . ALA A 1 92 ? -19.830 8.280 -1.073 1.00 50.69 92 ALA A CA 1
ATOM 670 C C . ALA A 1 92 ? -20.493 7.185 -0.200 1.00 50.69 92 ALA A C 1
ATOM 672 O O . ALA A 1 92 ? -20.147 7.049 0.970 1.00 50.69 92 ALA A O 1
ATOM 673 N N . GLY A 1 93 ? -21.382 6.372 -0.789 1.00 50.50 93 GLY A N 1
ATOM 674 C CA . GLY A 1 93 ? -21.984 5.194 -0.161 1.00 50.50 93 GLY A CA 1
ATOM 675 C C . GLY A 1 93 ? -21.037 4.008 0.073 1.00 50.50 93 GLY A C 1
ATOM 676 O O . GLY A 1 93 ? -21.203 3.322 1.077 1.00 50.50 93 GLY A O 1
ATOM 677 N N . ASP A 1 94 ? -20.019 3.785 -0.765 1.00 57.12 94 ASP A N 1
ATOM 678 C CA . ASP A 1 94 ? -19.072 2.668 -0.584 1.00 57.12 94 ASP A CA 1
ATOM 679 C C . ASP A 1 94 ? -18.114 2.942 0.586 1.00 57.12 94 ASP A C 1
ATOM 681 O O . ASP A 1 94 ? -17.827 2.060 1.394 1.00 57.12 94 ASP A O 1
ATOM 685 N N . LEU A 1 95 ? -17.702 4.206 0.754 1.00 57.03 95 LEU A N 1
ATOM 686 C CA . LEU A 1 95 ? -16.890 4.643 1.897 1.00 57.03 95 LEU A CA 1
ATOM 687 C C . LEU A 1 95 ? -17.650 4.561 3.233 1.00 57.03 95 LEU A C 1
ATOM 689 O O . LEU A 1 95 ? -17.022 4.386 4.273 1.00 57.03 95 LEU A O 1
ATOM 693 N N . GLN A 1 96 ? -18.985 4.661 3.222 1.00 53.66 96 GLN A N 1
ATOM 694 C CA . GLN A 1 96 ? -19.813 4.560 4.431 1.00 53.66 96 GLN A CA 1
ATOM 695 C C . GLN A 1 96 ? -20.017 3.120 4.924 1.00 53.66 96 GLN A C 1
ATOM 697 O O . GLN A 1 96 ? -20.391 2.925 6.082 1.00 53.66 96 GLN A O 1
ATOM 702 N N . GLN A 1 97 ? -19.779 2.104 4.088 1.00 60.72 97 GLN A N 1
ATOM 703 C CA . GLN A 1 97 ? -19.934 0.705 4.504 1.00 60.72 97 GLN A CA 1
ATOM 704 C C . GLN A 1 97 ? -18.766 0.202 5.360 1.00 60.72 97 GLN A C 1
ATOM 706 O O . GLN A 1 97 ? -18.943 -0.701 6.182 1.00 60.72 97 GLN A O 1
ATOM 711 N N . VAL A 1 98 ? -17.585 0.805 5.220 1.00 68.38 98 VAL A N 1
ATOM 712 C CA . VAL A 1 98 ? -16.409 0.450 6.014 1.00 68.38 98 VAL A CA 1
ATOM 713 C C . VAL A 1 98 ? -16.459 1.202 7.340 1.00 68.38 98 VAL A C 1
ATOM 715 O O . VAL A 1 98 ? -16.128 2.382 7.418 1.00 68.38 98 VAL A O 1
ATOM 718 N N . ARG A 1 99 ? -16.881 0.518 8.407 1.00 79.19 99 ARG A N 1
ATOM 719 C CA . ARG A 1 99 ? -16.868 1.093 9.759 1.00 79.19 99 ARG A CA 1
ATOM 720 C C . ARG A 1 99 ? -15.421 1.239 10.239 1.00 79.19 99 ARG A C 1
ATOM 722 O O . ARG A 1 99 ? -14.722 0.237 10.369 1.00 79.19 99 ARG A O 1
ATOM 729 N N . ASP A 1 100 ? -15.001 2.482 10.473 1.00 88.25 100 ASP A N 1
ATOM 730 C CA . ASP A 1 100 ? -13.736 2.885 11.105 1.00 88.25 100 ASP A CA 1
ATOM 731 C C . ASP A 1 100 ? -12.474 2.191 10.540 1.00 88.25 100 ASP A C 1
ATOM 733 O O . ASP A 1 100 ? -11.800 1.436 11.249 1.00 88.25 100 ASP A O 1
ATOM 737 N N . PRO A 1 101 ? -12.114 2.411 9.259 1.00 95.56 101 PRO A N 1
ATOM 738 C CA . PRO A 1 101 ? -10.945 1.775 8.664 1.00 95.56 101 PRO A CA 1
ATOM 739 C C . PRO A 1 101 ? -9.651 2.125 9.409 1.00 95.56 101 PRO A C 1
ATOM 741 O O . PRO A 1 101 ? -9.408 3.282 9.756 1.00 95.56 101 PRO A O 1
ATOM 744 N N . LYS A 1 102 ? -8.772 1.127 9.575 1.00 97.75 102 LYS A N 1
ATOM 745 C CA . LYS A 1 102 ? -7.370 1.317 9.959 1.00 97.75 102 LYS A CA 1
ATOM 746 C C . LYS A 1 102 ? -6.485 0.942 8.777 1.00 97.75 102 LYS A C 1
ATOM 748 O O . LYS A 1 102 ? -6.341 -0.238 8.452 1.00 97.75 102 LYS A O 1
ATOM 753 N N . VAL A 1 103 ? -5.924 1.954 8.122 1.00 98.44 103 VAL A N 1
ATOM 754 C CA . VAL A 1 103 ? -5.161 1.816 6.878 1.00 98.44 103 VAL A CA 1
ATOM 755 C C . VAL A 1 103 ? -3.670 1.814 7.177 1.00 98.44 103 VAL A C 1
ATOM 757 O O . VAL A 1 103 ? -3.132 2.799 7.679 1.00 98.44 103 VAL A O 1
ATOM 760 N N . LEU A 1 104 ? -2.983 0.736 6.816 1.00 98.62 104 LEU A N 1
ATOM 761 C CA . LEU A 1 104 ? -1.529 0.688 6.767 1.00 98.62 104 LEU A CA 1
ATOM 762 C C . LEU A 1 104 ? -1.036 1.191 5.408 1.00 98.62 104 LEU A C 1
ATOM 764 O O . LEU A 1 104 ? -1.332 0.593 4.376 1.00 98.62 104 LEU A O 1
ATOM 768 N N . VAL A 1 105 ? -0.217 2.242 5.402 1.00 98.38 105 VAL A N 1
ATOM 769 C CA . VAL A 1 105 ? 0.472 2.722 4.197 1.00 98.38 105 VAL A CA 1
ATOM 770 C C . VAL A 1 105 ? 1.940 2.304 4.251 1.00 98.38 105 VAL A C 1
ATOM 772 O O . VAL A 1 105 ? 2.752 2.867 4.994 1.00 98.38 105 VAL A O 1
ATOM 775 N N . VAL A 1 106 ? 2.299 1.317 3.431 1.00 98.00 106 VAL A N 1
ATOM 776 C CA . VAL A 1 106 ? 3.684 0.859 3.261 1.00 98.00 106 VAL A CA 1
ATOM 777 C C . VAL A 1 106 ? 4.366 1.731 2.213 1.00 98.00 106 VAL A C 1
ATOM 779 O O . VAL A 1 106 ? 3.907 1.823 1.078 1.00 98.00 106 VAL A O 1
ATOM 782 N N . GLY A 1 107 ? 5.479 2.373 2.578 1.00 95.62 107 GLY A N 1
ATOM 783 C CA . GLY A 1 107 ? 6.142 3.356 1.711 1.00 95.62 107 GLY A CA 1
ATOM 784 C C . GLY A 1 107 ? 5.610 4.786 1.870 1.00 95.62 107 GLY A C 1
ATOM 785 O O . GLY A 1 107 ? 5.835 5.621 0.996 1.00 95.62 107 GLY A O 1
ATOM 786 N N . ALA A 1 108 ? 4.959 5.094 2.998 1.00 95.19 108 ALA A N 1
ATOM 787 C CA . ALA A 1 108 ? 4.309 6.380 3.288 1.00 95.19 108 ALA A CA 1
ATOM 788 C C . ALA A 1 108 ? 5.191 7.631 3.082 1.00 95.19 108 ALA A C 1
ATOM 790 O O . ALA A 1 108 ? 4.685 8.692 2.740 1.00 95.19 108 ALA A O 1
ATOM 791 N N . ARG A 1 109 ? 6.515 7.519 3.252 1.00 93.19 109 ARG A N 1
ATOM 792 C CA . ARG A 1 109 ? 7.467 8.638 3.088 1.00 93.19 109 ARG A CA 1
ATOM 793 C C . ARG A 1 109 ? 7.876 8.918 1.643 1.00 93.19 109 ARG A C 1
ATOM 795 O O . ARG A 1 109 ? 8.535 9.922 1.387 1.00 93.19 109 ARG A O 1
ATOM 802 N N . GLY A 1 110 ? 7.577 8.012 0.714 1.00 92.25 110 GLY A N 1
ATOM 803 C CA . GLY A 1 110 ? 7.881 8.220 -0.699 1.00 92.25 110 GLY A CA 1
ATOM 804 C C . GLY A 1 110 ? 6.978 9.294 -1.320 1.00 92.25 110 GLY A C 1
ATOM 805 O O . GLY A 1 110 ? 5.947 9.635 -0.731 1.00 92.25 110 GLY A O 1
ATOM 806 N N . PRO A 1 111 ? 7.306 9.792 -2.527 1.00 91.75 111 PRO A N 1
ATOM 807 C CA . PRO A 1 111 ? 6.453 10.739 -3.246 1.00 91.75 111 PRO A CA 1
ATOM 808 C C . PRO A 1 111 ? 5.018 10.222 -3.420 1.00 91.75 111 PRO A C 1
ATOM 810 O O . PRO A 1 111 ? 4.061 10.930 -3.110 1.00 91.75 111 PRO A O 1
ATOM 813 N N . LEU A 1 112 ? 4.874 8.953 -3.826 1.00 93.50 112 LEU A N 1
ATOM 814 C CA . LEU A 1 112 ? 3.570 8.310 -3.970 1.00 93.50 112 LEU A CA 1
ATOM 815 C C . LEU A 1 112 ? 2.872 8.099 -2.624 1.00 93.50 112 LEU A C 1
ATOM 817 O O . LEU A 1 112 ? 1.717 8.484 -2.485 1.00 93.50 112 LEU A O 1
ATOM 821 N N . GLY A 1 113 ? 3.568 7.558 -1.620 1.00 95.44 113 GLY A N 1
ATOM 822 C CA . GLY A 1 113 ? 2.998 7.350 -0.285 1.00 95.44 113 GLY A CA 1
ATOM 823 C C . GLY A 1 113 ? 2.489 8.641 0.355 1.00 95.44 113 GLY A C 1
ATOM 824 O O . GLY A 1 113 ? 1.370 8.675 0.854 1.00 95.44 113 GLY A O 1
ATOM 825 N N . THR A 1 114 ? 3.244 9.736 0.245 1.00 95.00 114 THR A N 1
ATOM 826 C CA . THR A 1 114 ? 2.820 11.046 0.765 1.00 95.00 114 THR A CA 1
ATOM 827 C C . THR A 1 114 ? 1.576 11.546 0.030 1.00 95.00 114 THR A C 1
ATOM 829 O O . THR A 1 114 ? 0.668 12.100 0.642 1.00 95.00 114 THR A O 1
ATOM 832 N N . SER A 1 115 ? 1.495 11.320 -1.284 1.00 95.00 115 SER A N 1
ATOM 833 C CA . SER A 1 115 ? 0.311 11.661 -2.074 1.00 95.00 115 SER A CA 1
ATOM 834 C C . SER A 1 115 ? -0.907 10.804 -1.699 1.00 95.00 115 SER A C 1
ATOM 836 O O . SER A 1 115 ? -2.016 11.329 -1.615 1.00 95.00 115 SER A O 1
ATOM 838 N N . VAL A 1 116 ? -0.712 9.516 -1.384 1.00 97.06 116 VAL A N 1
ATOM 839 C CA . VAL A 1 116 ? -1.764 8.633 -0.844 1.00 97.06 116 VAL A CA 1
ATOM 840 C C . VAL A 1 116 ? -2.281 9.157 0.496 1.00 97.06 116 VAL A C 1
ATOM 842 O O . VAL A 1 116 ? -3.491 9.203 0.690 1.00 97.06 116 VAL A O 1
ATOM 845 N N . LEU A 1 117 ? -1.407 9.621 1.395 1.00 96.56 117 LEU A N 1
ATOM 846 C CA . LEU A 1 117 ? -1.833 10.220 2.667 1.00 96.56 117 LEU A CA 1
ATOM 847 C C . LEU A 1 117 ? -2.716 11.460 2.452 1.00 96.56 117 LEU A C 1
ATOM 849 O O . LEU A 1 117 ? -3.759 11.580 3.090 1.00 96.56 117 LEU A O 1
ATOM 853 N N . ARG A 1 118 ? -2.356 12.348 1.514 1.00 95.88 118 ARG A N 1
ATOM 854 C CA . ARG A 1 118 ? -3.203 13.503 1.147 1.00 95.88 118 ARG A CA 1
ATOM 855 C C . ARG A 1 118 ? -4.551 13.065 0.574 1.00 95.88 118 ARG A C 1
ATOM 857 O O . ARG A 1 118 ? -5.582 13.643 0.897 1.00 95.88 118 ARG A O 1
ATOM 864 N N . SER A 1 119 ? -4.548 12.033 -0.267 1.00 95.88 119 SER A N 1
ATOM 865 C CA . SER A 1 119 ? -5.769 11.457 -0.837 1.00 95.88 119 SER A CA 1
ATOM 866 C C . SER A 1 119 ? -6.675 10.845 0.243 1.00 95.88 119 SER A C 1
ATOM 868 O O . SER A 1 119 ? -7.889 11.036 0.207 1.00 95.88 119 SER A O 1
ATOM 870 N N . LEU A 1 120 ? -6.104 10.172 1.250 1.00 96.12 120 LEU A N 1
ATOM 871 C CA . LEU A 1 120 ? -6.846 9.656 2.406 1.00 96.12 120 LEU A CA 1
ATOM 872 C C . LEU A 1 120 ? -7.458 10.788 3.238 1.00 96.12 120 LEU A C 1
ATOM 874 O O . LEU A 1 120 ? -8.639 10.713 3.564 1.00 96.12 120 LEU A O 1
ATOM 878 N N . ARG A 1 121 ? -6.710 11.868 3.507 1.00 94.81 121 ARG A N 1
ATOM 879 C CA . ARG A 1 121 ? -7.249 13.055 4.193 1.00 94.81 121 ARG A CA 1
ATOM 880 C C . ARG A 1 121 ? -8.478 13.612 3.470 1.00 94.81 121 ARG A C 1
ATOM 882 O O . ARG A 1 121 ? -9.532 13.752 4.081 1.00 94.81 121 ARG A O 1
ATOM 889 N N . LYS A 1 122 ? -8.360 13.855 2.161 1.00 94.44 122 LYS A N 1
ATOM 890 C CA . LYS A 1 122 ? -9.456 14.384 1.330 1.00 94.44 122 LYS A CA 1
ATOM 891 C C . LYS A 1 122 ? -10.687 13.480 1.319 1.00 94.44 122 LYS A C 1
ATOM 893 O O . LYS A 1 122 ? -11.815 13.957 1.223 1.00 94.44 122 LYS A O 1
ATOM 898 N N . ASN A 1 123 ? -10.480 12.166 1.369 1.00 92.50 123 ASN A N 1
ATOM 899 C CA . ASN A 1 123 ? -11.572 11.201 1.300 1.00 92.50 123 ASN A CA 1
ATOM 900 C C . ASN A 1 123 ? -12.238 10.915 2.644 1.00 92.50 123 ASN A C 1
ATOM 902 O O . ASN A 1 123 ? -13.405 10.527 2.625 1.00 92.50 123 ASN A O 1
ATOM 906 N N . PHE A 1 124 ? -11.541 11.128 3.761 1.00 93.75 124 PHE A N 1
ATOM 907 C CA . PHE A 1 124 ? -12.054 10.827 5.094 1.00 93.75 124 PHE A CA 1
ATOM 908 C C . PHE A 1 124 ? -12.124 12.063 5.990 1.00 93.75 124 PHE A C 1
ATOM 910 O O . PHE A 1 124 ? -13.219 12.541 6.272 1.00 93.75 124 PHE A O 1
ATOM 917 N N . GLU A 1 125 ? -10.980 12.614 6.393 1.00 92.50 125 GLU A N 1
ATOM 918 C CA . GLU A 1 125 ? -10.906 13.718 7.359 1.00 92.50 125 GLU A CA 1
ATOM 919 C C . GLU A 1 125 ? -11.635 14.980 6.880 1.00 92.50 125 GLU A C 1
ATOM 921 O O . GLU A 1 125 ? -12.477 15.503 7.606 1.00 92.50 125 GLU A O 1
ATOM 926 N N . ASP A 1 126 ? -11.410 15.415 5.635 1.00 93.06 126 ASP A N 1
ATOM 927 C CA . ASP A 1 126 ? -12.081 16.601 5.077 1.00 93.06 126 ASP A CA 1
ATOM 928 C C . ASP A 1 126 ? -13.610 16.397 4.946 1.00 93.06 126 ASP A C 1
ATOM 930 O O . ASP A 1 126 ? -14.364 17.363 4.831 1.00 93.06 126 ASP A O 1
ATOM 934 N N . LYS A 1 127 ? -14.083 15.141 4.990 1.00 93.38 127 LYS A N 1
ATOM 935 C CA . LYS A 1 127 ? -15.507 14.760 4.973 1.00 93.38 127 LYS A CA 1
ATOM 936 C C . LYS A 1 127 ? -16.059 14.412 6.362 1.00 93.38 127 LYS A C 1
ATOM 938 O O . LYS A 1 127 ? -17.209 13.991 6.459 1.00 93.38 127 LYS A O 1
ATOM 943 N N . GLY A 1 128 ? -15.259 14.543 7.423 1.00 93.25 128 GLY A N 1
ATOM 944 C CA . GLY A 1 128 ? -15.646 14.168 8.785 1.00 93.25 128 GLY A CA 1
ATOM 945 C C . GLY A 1 128 ? -15.861 12.664 8.989 1.00 93.25 128 GLY A C 1
ATOM 946 O O . GLY A 1 128 ? -16.571 12.272 9.913 1.00 93.25 128 GLY A O 1
ATOM 947 N N . LEU A 1 129 ? -15.285 11.817 8.129 1.00 92.31 129 LEU A N 1
ATOM 948 C CA . LEU A 1 129 ? -15.361 10.363 8.255 1.00 92.31 129 LEU A CA 1
ATOM 949 C C . LEU A 1 129 ? -14.175 9.829 9.076 1.00 92.31 129 LEU A C 1
ATOM 951 O O . LEU A 1 129 ? -13.041 10.286 8.899 1.00 92.31 129 LEU A O 1
ATOM 955 N N . PRO A 1 130 ? -14.400 8.832 9.945 1.00 94.06 130 PRO A N 1
ATOM 956 C CA . PRO A 1 130 ? -13.335 8.207 10.716 1.00 94.06 130 PRO A CA 1
ATOM 957 C C . PRO A 1 130 ? -12.425 7.365 9.811 1.00 94.06 130 PRO A C 1
ATOM 959 O O . PRO A 1 130 ? -12.896 6.639 8.941 1.00 94.06 130 PRO A O 1
ATOM 962 N N . CYS A 1 131 ? -11.110 7.449 10.017 1.00 95.19 131 CYS A N 1
ATOM 963 C CA . CYS A 1 131 ? -10.123 6.577 9.369 1.00 95.19 131 CYS A CA 1
ATOM 964 C C . CYS A 1 131 ? -8.783 6.673 10.097 1.00 95.19 131 CYS A C 1
ATOM 966 O O . CYS A 1 131 ? -8.094 7.673 9.946 1.00 95.19 131 CYS A O 1
ATOM 968 N N . SER A 1 132 ? -8.363 5.659 10.849 1.00 96.56 132 SER A N 1
ATOM 969 C CA . SER A 1 132 ? -7.023 5.632 11.452 1.00 96.56 132 SER A CA 1
ATOM 970 C C . SER A 1 132 ? -5.965 5.285 10.406 1.00 96.56 132 SER A C 1
ATOM 972 O O . SER A 1 132 ? -6.131 4.336 9.642 1.00 96.56 132 SER A O 1
ATOM 974 N N . ILE A 1 133 ? -4.850 6.015 10.370 1.00 97.38 133 ILE A N 1
ATOM 975 C CA . ILE A 1 133 ? -3.813 5.805 9.353 1.00 97.38 133 ILE A CA 1
ATOM 976 C C . ILE A 1 133 ? -2.488 5.472 10.029 1.00 97.38 133 ILE A C 1
ATOM 978 O O . ILE A 1 133 ? -1.933 6.280 10.769 1.00 97.38 133 ILE A O 1
ATOM 982 N N . ARG A 1 134 ? -1.948 4.291 9.726 1.00 98.06 134 ARG A N 1
ATOM 983 C CA . ARG A 1 134 ? -0.640 3.823 10.182 1.00 98.06 134 ARG A CA 1
ATOM 984 C C . ARG A 1 134 ? 0.381 3.937 9.054 1.00 98.06 134 ARG A C 1
ATOM 986 O O . ARG A 1 134 ? 0.241 3.336 7.993 1.00 98.06 134 ARG A O 1
ATOM 993 N N . CYS A 1 135 ? 1.448 4.684 9.296 1.00 97.44 135 CYS A N 1
ATOM 994 C CA . CYS A 1 135 ? 2.595 4.820 8.410 1.00 97.44 135 CYS A CA 1
ATOM 995 C C . CYS A 1 135 ? 3.717 3.886 8.872 1.00 97.44 135 CYS A C 1
ATOM 997 O O . CYS A 1 135 ? 4.323 4.136 9.915 1.00 97.44 135 CYS A O 1
ATOM 999 N N . MET A 1 136 ? 4.058 2.866 8.080 1.00 96.75 136 MET A N 1
ATOM 1000 C CA . MET A 1 136 ? 5.253 2.061 8.355 1.00 96.75 136 MET A CA 1
ATOM 1001 C C . MET A 1 136 ? 6.508 2.763 7.832 1.00 96.75 136 MET A C 1
ATOM 1003 O O . MET A 1 136 ? 6.583 3.187 6.674 1.00 96.75 136 MET A O 1
ATOM 1007 N N . THR A 1 137 ? 7.516 2.881 8.689 1.00 95.62 137 THR A N 1
ATOM 1008 C CA . THR A 1 137 ? 8.784 3.553 8.391 1.00 95.62 137 THR A CA 1
ATOM 1009 C C . THR A 1 137 ? 9.921 2.907 9.168 1.00 95.62 137 THR A C 1
ATOM 1011 O O . THR A 1 137 ? 9.751 2.501 10.308 1.00 95.62 137 THR A O 1
ATOM 1014 N N . ARG A 1 138 ? 11.124 2.902 8.593 1.00 94.81 138 ARG A N 1
ATOM 1015 C CA . ARG A 1 138 ? 12.338 2.451 9.296 1.00 94.81 138 ARG A CA 1
ATOM 1016 C C . ARG A 1 138 ? 12.749 3.376 10.448 1.00 94.81 138 ARG A C 1
ATOM 1018 O O . ARG A 1 138 ? 13.485 2.969 11.331 1.00 94.81 138 ARG A O 1
ATOM 1025 N N . ASP A 1 139 ? 12.293 4.627 10.411 1.00 95.62 139 ASP A N 1
ATOM 1026 C CA . ASP A 1 139 ? 12.610 5.666 11.396 1.00 95.62 139 ASP A CA 1
ATOM 1027 C C . ASP A 1 139 ? 11.355 6.528 11.638 1.00 95.62 139 ASP A C 1
ATOM 1029 O O . ASP A 1 139 ? 11.029 7.377 10.791 1.00 95.62 139 ASP A O 1
ATOM 1033 N N . PRO A 1 140 ? 10.598 6.278 12.727 1.00 95.94 140 PRO A N 1
ATOM 1034 C CA . PRO A 1 140 ? 9.390 7.031 13.072 1.00 95.94 140 PRO A CA 1
ATOM 1035 C C . PRO A 1 140 ? 9.650 8.501 13.391 1.00 95.94 140 PRO A C 1
ATOM 1037 O O . PRO A 1 140 ? 8.855 9.357 13.009 1.00 95.94 140 PRO A O 1
ATOM 1040 N N . VAL A 1 141 ? 10.773 8.817 14.040 1.00 95.38 141 VAL A N 1
ATOM 1041 C CA . VAL A 1 141 ? 11.110 10.188 14.451 1.00 95.38 141 VAL A CA 1
ATOM 1042 C C . VAL A 1 141 ? 11.361 11.054 13.220 1.00 95.38 141 VAL A C 1
ATOM 1044 O O . VAL A 1 141 ? 10.781 12.134 13.075 1.00 95.38 141 VAL A O 1
ATOM 1047 N N . LYS A 1 142 ? 12.166 10.554 12.277 1.00 93.25 142 LYS A N 1
ATOM 1048 C CA . LYS A 1 142 ? 12.415 11.232 11.002 1.00 93.25 142 LYS A CA 1
ATOM 1049 C C . LYS A 1 142 ? 11.159 11.309 10.143 1.00 93.25 142 LYS A C 1
ATOM 1051 O O . LYS A 1 142 ? 10.935 12.341 9.517 1.00 93.25 142 LYS A O 1
ATOM 1056 N N . ALA A 1 143 ? 10.347 10.250 10.111 1.00 93.06 143 ALA A N 1
ATOM 1057 C CA . ALA A 1 143 ? 9.078 10.258 9.386 1.00 93.06 143 ALA A CA 1
ATOM 1058 C C . ALA A 1 143 ? 8.149 11.348 9.910 1.00 93.06 143 ALA A C 1
ATOM 1060 O O . ALA A 1 143 ? 7.669 12.154 9.123 1.00 93.06 143 ALA A O 1
ATOM 1061 N N . LYS A 1 144 ? 7.984 11.421 11.235 1.00 93.56 144 LYS A N 1
ATOM 1062 C CA . LYS A 1 144 ? 7.176 12.436 11.899 1.00 93.56 144 LYS A CA 1
ATOM 1063 C C . LYS A 1 144 ? 7.667 13.835 11.545 1.00 93.56 144 LYS A C 1
ATOM 1065 O O . LYS A 1 144 ? 6.874 14.632 11.079 1.00 93.56 144 LYS A O 1
ATOM 1070 N N . LYS A 1 145 ? 8.972 14.114 11.635 1.00 92.00 145 LYS A N 1
ATOM 1071 C CA . LYS A 1 145 ? 9.530 15.423 11.247 1.00 92.00 145 LYS A CA 1
ATOM 1072 C C . LYS A 1 145 ? 9.292 15.776 9.770 1.00 92.00 145 LYS A C 1
ATOM 1074 O O . LYS A 1 145 ? 9.074 16.937 9.453 1.00 92.00 145 LYS A O 1
ATOM 1079 N N . GLN A 1 146 ? 9.373 14.799 8.865 1.00 89.56 146 GLN A N 1
ATOM 1080 C CA . GLN A 1 146 ? 9.194 15.018 7.421 1.00 89.56 146 GLN A CA 1
ATOM 1081 C C . GLN A 1 146 ? 7.728 15.159 7.003 1.00 89.56 146 GLN A C 1
ATOM 1083 O O . GLN A 1 146 ? 7.431 15.861 6.044 1.00 89.56 146 GLN A O 1
ATOM 1088 N N . LEU A 1 147 ? 6.836 14.455 7.696 1.00 88.38 147 LEU A N 1
ATOM 1089 C CA . LEU A 1 147 ? 5.403 14.404 7.417 1.00 88.38 147 LEU A CA 1
ATOM 1090 C C . LEU A 1 147 ? 4.605 15.328 8.356 1.00 88.38 147 LEU A C 1
ATOM 1092 O O . LEU A 1 147 ? 3.382 15.355 8.315 1.00 88.38 147 LEU A O 1
ATOM 1096 N N . GLN A 1 148 ? 5.287 16.115 9.187 1.00 79.56 148 GLN A N 1
ATOM 1097 C CA . GLN A 1 148 ? 4.708 17.237 9.918 1.00 79.56 148 GLN A CA 1
ATOM 1098 C C . GLN A 1 148 ? 4.592 18.435 8.969 1.00 79.56 148 GLN A C 1
ATOM 1100 O O . GLN A 1 148 ? 5.594 19.053 8.617 1.00 79.56 148 GLN A O 1
ATOM 1105 N N . GLY A 1 149 ? 3.374 18.765 8.540 1.00 70.00 149 GLY A N 1
ATOM 1106 C CA . GLY A 1 149 ? 3.124 19.919 7.678 1.00 70.00 149 GLY A CA 1
ATOM 1107 C C . GLY A 1 149 ? 1.693 19.973 7.151 1.00 70.00 149 GLY A C 1
ATOM 1108 O O . GLY A 1 149 ? 1.008 18.951 7.075 1.00 70.00 149 GLY A O 1
ATOM 1109 N N . ALA A 1 150 ? 1.248 21.179 6.795 1.00 62.97 150 ALA A N 1
ATOM 1110 C CA . ALA A 1 150 ? -0.090 21.458 6.286 1.00 62.97 150 ALA A CA 1
ATOM 1111 C C . ALA A 1 150 ? -0.276 20.880 4.873 1.00 62.97 150 ALA A C 1
ATOM 1113 O O . ALA A 1 150 ? -0.127 21.585 3.888 1.00 62.97 150 ALA A O 1
ATOM 1114 N N . ASP A 1 151 ? -0.525 19.576 4.784 1.00 85.06 151 ASP A N 1
ATOM 1115 C CA . ASP A 1 151 ? -1.571 19.014 3.918 1.00 85.06 151 ASP A CA 1
ATOM 1116 C C . ASP A 1 151 ? -1.870 17.528 4.241 1.00 85.06 151 ASP A C 1
ATOM 1118 O O . ASP A 1 151 ? -2.464 16.811 3.440 1.00 85.06 151 ASP A O 1
ATOM 1122 N N . LEU A 1 152 ? -1.421 17.011 5.387 1.00 89.50 152 LEU A N 1
ATOM 1123 C CA . LEU A 1 152 ? -1.489 15.584 5.719 1.00 89.50 152 LEU A CA 1
ATOM 1124 C C . LEU A 1 152 ? -2.554 15.298 6.784 1.00 89.50 152 LEU A C 1
ATOM 1126 O O . LEU A 1 152 ? -2.938 16.230 7.491 1.00 89.50 152 LEU A O 1
ATOM 1130 N N . PRO A 1 153 ? -3.037 14.043 6.893 1.00 87.81 153 PRO A N 1
ATOM 1131 C CA . PRO A 1 153 ? -4.012 13.685 7.913 1.00 87.81 153 PRO A CA 1
ATOM 1132 C C . PRO A 1 153 ? -3.524 14.032 9.323 1.00 87.81 153 PRO A C 1
ATOM 1134 O O . PRO A 1 153 ? -2.341 13.865 9.631 1.00 87.81 153 PRO A O 1
ATOM 1137 N N . SER A 1 154 ? -4.419 14.479 10.200 1.00 89.44 154 SER A N 1
ATOM 1138 C CA . SER A 1 154 ? -4.069 14.800 11.593 1.00 89.44 154 SER A CA 1
ATOM 1139 C C . SER A 1 154 ? -3.846 13.555 12.463 1.00 89.44 154 SER A C 1
ATOM 1141 O O . SER A 1 154 ? -3.175 13.616 13.494 1.00 89.44 154 SER A O 1
ATOM 1143 N N . ASN A 1 155 ? -4.351 12.401 12.031 1.00 88.50 155 ASN A N 1
ATOM 1144 C CA . ASN A 1 155 ? -4.419 11.158 12.798 1.00 88.50 155 ASN A CA 1
ATOM 1145 C C . ASN A 1 155 ? -3.405 10.085 12.352 1.00 88.50 155 ASN A C 1
ATOM 1147 O O . ASN A 1 155 ? -3.704 8.888 12.340 1.00 88.50 155 ASN A O 1
ATOM 1151 N N . LEU A 1 156 ? -2.194 10.515 11.990 1.00 94.50 156 LEU A N 1
ATOM 1152 C CA . LEU A 1 156 ? -1.113 9.615 11.590 1.00 94.50 156 LEU A CA 1
ATOM 1153 C C . LEU A 1 156 ? -0.452 8.934 12.796 1.00 94.50 156 LEU A C 1
ATOM 1155 O O . LEU A 1 156 ? 0.177 9.577 13.639 1.00 94.50 156 LEU A O 1
ATOM 1159 N N . GLU A 1 157 ? -0.503 7.608 12.812 1.00 96.44 157 GLU A N 1
ATOM 1160 C CA . GLU A 1 157 ? 0.326 6.748 13.651 1.00 96.44 157 GLU A CA 1
ATOM 1161 C C . GLU A 1 157 ? 1.614 6.392 12.892 1.00 96.44 157 GLU A C 1
ATOM 1163 O O . GLU A 1 157 ? 1.562 5.890 11.771 1.00 96.44 157 GLU A O 1
ATOM 1168 N N . PHE A 1 158 ? 2.789 6.616 13.485 1.00 96.62 158 PHE A N 1
ATOM 1169 C CA . PHE A 1 158 ? 4.066 6.196 12.897 1.00 96.62 158 PHE A CA 1
ATOM 1170 C C . PHE A 1 158 ? 4.546 4.911 13.561 1.00 96.62 158 PHE A C 1
ATOM 1172 O O . PHE A 1 158 ? 4.869 4.918 14.747 1.00 96.62 158 PHE A O 1
ATOM 1179 N N . PHE A 1 159 ? 4.636 3.832 12.786 1.00 97.31 159 PHE A N 1
ATOM 1180 C CA . PHE A 1 159 ? 5.072 2.523 13.261 1.00 97.31 159 PHE A CA 1
ATOM 1181 C C . PHE A 1 159 ? 6.458 2.180 12.703 1.00 97.31 159 PHE A C 1
ATOM 1183 O O . PHE A 1 159 ? 6.721 2.375 11.509 1.00 97.31 159 PHE A O 1
ATOM 1190 N N . GLN A 1 160 ? 7.352 1.682 13.562 1.00 97.00 160 GLN A N 1
ATOM 1191 C CA . GLN A 1 160 ? 8.685 1.264 13.138 1.00 97.00 160 GLN A CA 1
ATOM 1192 C C . GLN A 1 160 ? 8.623 -0.109 12.468 1.00 97.00 160 GLN A C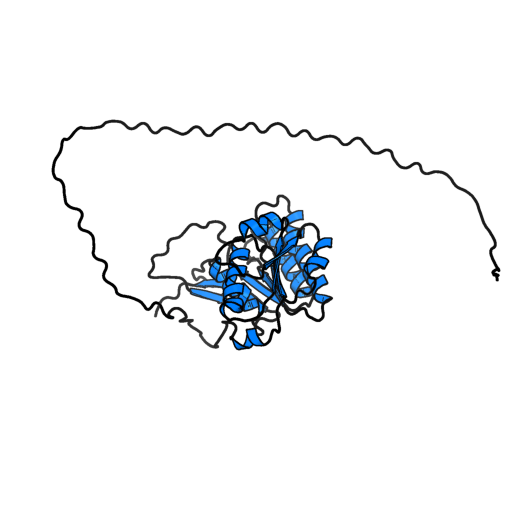 1
ATOM 1194 O O . GLN A 1 160 ? 8.285 -1.092 13.112 1.00 97.00 160 GLN A O 1
ATOM 1199 N N . GLY A 1 161 ? 8.991 -0.184 11.192 1.00 95.50 161 GLY A N 1
ATOM 1200 C CA . GLY A 1 161 ? 9.046 -1.443 10.454 1.00 95.50 161 GLY A CA 1
ATOM 1201 C C . GLY A 1 161 ? 9.986 -1.375 9.256 1.00 95.50 161 GLY A C 1
ATOM 1202 O O . GLY A 1 161 ? 10.246 -0.297 8.705 1.00 95.50 161 GLY A O 1
ATOM 1203 N N . ASP A 1 162 ? 10.500 -2.535 8.854 1.00 94.56 162 ASP A N 1
ATOM 1204 C CA . ASP A 1 162 ? 11.382 -2.697 7.701 1.00 94.56 162 ASP A CA 1
ATOM 1205 C C . ASP A 1 162 ? 10.940 -3.909 6.873 1.00 94.56 162 ASP A C 1
ATOM 1207 O O . ASP A 1 162 ? 10.797 -5.012 7.393 1.00 94.56 162 ASP A O 1
ATOM 1211 N N . LEU A 1 163 ? 10.761 -3.710 5.566 1.00 95.19 163 LEU A N 1
ATOM 1212 C CA . LEU A 1 163 ? 10.408 -4.779 4.626 1.00 95.19 163 LEU A CA 1
ATOM 1213 C C . LEU A 1 163 ? 11.525 -5.824 4.479 1.00 95.19 163 LEU A C 1
ATOM 1215 O O . LEU A 1 163 ? 11.274 -6.915 3.980 1.00 95.19 163 LEU A O 1
ATOM 1219 N N . LEU A 1 164 ? 12.746 -5.502 4.915 1.00 93.88 164 LEU A N 1
ATOM 1220 C CA . LEU A 1 164 ? 13.868 -6.439 4.971 1.00 93.88 164 LEU A CA 1
ATOM 1221 C C . LEU A 1 164 ? 13.869 -7.304 6.243 1.00 93.88 164 LEU A C 1
ATOM 1223 O O . LEU A 1 164 ? 14.670 -8.230 6.343 1.00 93.88 164 LEU A O 1
ATOM 1227 N N . GLN A 1 165 ? 12.994 -7.021 7.212 1.00 95.12 165 GLN A N 1
ATOM 1228 C CA . GLN A 1 165 ? 12.893 -7.743 8.482 1.00 95.12 165 GLN A CA 1
ATOM 1229 C C . GLN A 1 165 ? 11.486 -8.322 8.642 1.00 95.12 165 GLN A C 1
ATOM 1231 O O . GLN A 1 165 ? 10.671 -7.800 9.391 1.00 95.12 165 GLN A O 1
ATOM 1236 N N . LEU A 1 166 ? 11.187 -9.416 7.938 1.00 95.75 166 LEU A N 1
ATOM 1237 C CA . LEU A 1 166 ? 9.822 -9.959 7.836 1.00 95.75 166 LEU A CA 1
ATOM 1238 C C . LEU A 1 166 ? 9.136 -10.224 9.189 1.00 95.75 166 LEU A C 1
ATOM 1240 O O . LEU A 1 166 ? 7.921 -10.085 9.290 1.00 95.75 166 LEU A O 1
ATOM 1244 N N . SER A 1 167 ? 9.901 -10.538 10.239 1.00 95.19 167 SER A N 1
ATOM 1245 C CA . SER A 1 167 ? 9.374 -10.772 11.589 1.00 95.19 167 SER A CA 1
ATOM 1246 C C . SER A 1 167 ? 8.652 -9.564 12.197 1.00 95.19 167 SER A C 1
ATOM 1248 O O . SER A 1 167 ? 7.802 -9.756 13.055 1.00 95.19 167 SER A O 1
ATOM 1250 N N . VAL A 1 168 ? 8.954 -8.332 11.766 1.00 95.12 168 VAL A N 1
ATOM 1251 C CA . VAL A 1 168 ? 8.316 -7.109 12.302 1.00 95.12 168 VAL A CA 1
ATOM 1252 C C . VAL A 1 168 ? 6.983 -6.779 11.616 1.00 95.12 168 VAL A C 1
ATOM 1254 O O . VAL A 1 168 ? 6.269 -5.857 12.019 1.00 95.12 168 VAL A O 1
ATOM 1257 N N . LEU A 1 169 ? 6.645 -7.499 10.539 1.00 95.75 169 LEU A N 1
ATOM 1258 C CA . LEU A 1 169 ? 5.450 -7.222 9.740 1.00 95.75 169 LEU A CA 1
ATOM 1259 C C . LEU A 1 169 ? 4.165 -7.678 10.439 1.00 95.75 169 LEU A C 1
ATOM 1261 O O . LEU A 1 169 ? 3.116 -7.086 10.193 1.00 95.75 169 LEU A O 1
ATOM 1265 N N . GLU A 1 170 ? 4.243 -8.665 11.338 1.00 96.19 170 GLU A N 1
ATOM 1266 C CA . GLU A 1 170 ? 3.092 -9.110 12.131 1.00 96.19 170 GLU A CA 1
ATOM 1267 C C . GLU A 1 170 ? 2.591 -7.996 13.059 1.00 96.19 170 GLU A C 1
ATOM 1269 O O . GLU A 1 170 ? 1.430 -7.597 12.961 1.00 96.19 170 GLU A O 1
ATOM 1274 N N . ASP A 1 171 ? 3.484 -7.388 13.844 1.00 96.38 171 ASP A N 1
ATOM 1275 C CA . ASP A 1 171 ? 3.139 -6.277 14.743 1.00 96.38 171 ASP A CA 1
ATOM 1276 C C . ASP A 1 171 ? 2.623 -5.047 13.976 1.00 96.38 171 ASP A C 1
ATOM 1278 O O . ASP A 1 171 ? 1.714 -4.336 14.416 1.00 96.38 171 ASP A O 1
ATOM 1282 N N . THR A 1 172 ? 3.165 -4.811 12.776 1.00 96.25 172 THR A N 1
ATOM 1283 C CA . THR A 1 172 ? 2.738 -3.698 11.917 1.00 96.25 172 THR A CA 1
ATOM 1284 C C . THR A 1 172 ? 1.261 -3.821 11.519 1.00 96.25 172 THR A C 1
ATOM 1286 O O . THR A 1 172 ? 0.574 -2.803 11.368 1.00 96.25 172 THR A O 1
ATOM 1289 N N . MET A 1 173 ? 0.755 -5.047 11.388 1.00 97.88 173 MET A N 1
ATOM 1290 C CA . MET A 1 173 ? -0.617 -5.347 10.978 1.00 97.88 173 MET A CA 1
ATOM 1291 C C . MET A 1 173 ? -1.631 -5.327 12.128 1.00 97.88 173 MET A C 1
ATOM 1293 O O . MET A 1 173 ? -2.822 -5.515 11.878 1.00 97.88 173 MET A O 1
ATOM 1297 N N . ASP A 1 174 ? -1.211 -5.051 13.368 1.00 96.44 174 ASP A N 1
ATOM 1298 C CA . ASP A 1 174 ? -2.124 -5.030 14.511 1.00 96.44 174 ASP A CA 1
ATOM 1299 C C . ASP A 1 174 ? -3.314 -4.068 14.305 1.00 96.44 174 ASP A C 1
ATOM 1301 O O . ASP A 1 174 ? -3.175 -2.847 14.136 1.00 96.44 174 ASP A O 1
ATOM 1305 N N . GLY A 1 175 ? -4.513 -4.654 14.297 1.00 96.50 175 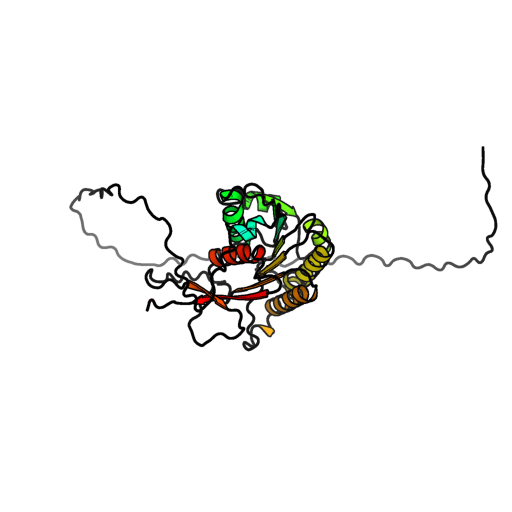GLY A N 1
ATOM 1306 C CA . GLY A 1 175 ? -5.785 -3.975 14.061 1.00 96.50 175 GLY A CA 1
ATOM 1307 C C . GLY A 1 175 ? -5.978 -3.388 12.660 1.00 96.50 175 GLY A C 1
ATOM 1308 O O . GLY A 1 175 ? -6.980 -2.713 12.441 1.00 96.50 175 GLY A O 1
ATOM 1309 N N . VAL A 1 176 ? -5.048 -3.600 11.726 1.00 98.12 176 VAL A N 1
ATOM 1310 C CA . VAL A 1 176 ? -5.130 -3.080 10.355 1.00 98.12 176 VAL A CA 1
ATOM 1311 C C . VAL A 1 176 ? -6.258 -3.783 9.602 1.00 98.12 176 VAL A C 1
ATOM 1313 O O . VAL A 1 176 ? -6.339 -5.010 9.580 1.00 98.12 176 VAL A O 1
ATOM 1316 N N . THR A 1 177 ? -7.118 -2.999 8.952 1.00 98.12 177 THR A N 1
ATOM 1317 C CA . THR A 1 177 ? -8.197 -3.517 8.098 1.00 98.12 177 THR A CA 1
ATOM 1318 C C . THR A 1 177 ? -7.868 -3.385 6.614 1.00 98.12 177 THR A C 1
ATOM 1320 O O . THR A 1 177 ? -8.367 -4.170 5.811 1.00 98.12 177 THR A O 1
ATOM 1323 N N . HIS A 1 178 ? -7.009 -2.428 6.247 1.00 98.56 178 HIS A N 1
ATOM 1324 C CA . HIS A 1 178 ? -6.622 -2.167 4.861 1.00 98.56 178 HIS A CA 1
ATOM 1325 C C . HIS A 1 178 ? -5.113 -1.947 4.735 1.00 98.56 178 HIS A C 1
ATOM 1327 O O . HIS A 1 178 ? -4.512 -1.275 5.570 1.00 98.56 178 HIS A O 1
ATOM 1333 N N . VAL A 1 179 ? -4.507 -2.440 3.657 1.00 98.75 179 VAL A N 1
ATOM 1334 C CA . VAL A 1 179 ? -3.112 -2.150 3.287 1.00 98.75 179 VAL A CA 1
ATOM 1335 C C . VAL A 1 179 ? -3.081 -1.404 1.961 1.00 98.75 179 VAL A C 1
ATOM 1337 O O . VAL A 1 179 ? -3.724 -1.822 1.005 1.00 98.75 179 VAL A O 1
ATOM 1340 N N . ILE A 1 180 ? -2.277 -0.344 1.878 1.00 98.69 180 ILE A N 1
ATOM 1341 C CA . ILE A 1 180 ? -1.861 0.282 0.620 1.00 98.69 180 ILE A CA 1
ATOM 1342 C C . ILE A 1 180 ? -0.346 0.118 0.490 1.00 98.69 180 ILE A C 1
ATOM 1344 O O . ILE A 1 180 ? 0.432 0.734 1.225 1.00 98.69 180 ILE A O 1
ATOM 1348 N N . PHE A 1 181 ? 0.076 -0.732 -0.444 1.00 98.50 181 PHE A N 1
ATOM 1349 C CA . PHE A 1 181 ? 1.473 -1.111 -0.633 1.00 98.50 181 PHE A CA 1
ATOM 1350 C C . PHE A 1 181 ? 2.109 -0.321 -1.781 1.00 98.50 181 PHE A C 1
ATOM 1352 O O . PHE A 1 181 ? 1.920 -0.646 -2.954 1.00 98.50 181 PHE A O 1
ATOM 1359 N N . VAL A 1 182 ? 2.862 0.731 -1.437 1.00 97.00 182 VAL A N 1
ATOM 1360 C CA . VAL A 1 182 ? 3.506 1.667 -2.381 1.00 97.00 182 VAL A CA 1
ATOM 1361 C C . VAL A 1 182 ? 5.014 1.903 -2.141 1.00 97.00 182 VAL A C 1
ATOM 1363 O O . VAL A 1 182 ? 5.493 3.026 -2.335 1.00 97.00 182 VAL A O 1
ATOM 1366 N N . PRO A 1 183 ? 5.828 0.909 -1.727 1.00 93.31 183 PRO A N 1
ATOM 1367 C CA . PRO A 1 183 ? 7.265 1.118 -1.632 1.00 93.31 183 PRO A CA 1
ATOM 1368 C C . PRO A 1 183 ? 7.898 1.299 -3.023 1.00 93.31 183 PRO A C 1
ATOM 1370 O O . PRO A 1 183 ? 7.607 0.587 -3.991 1.00 93.31 183 PRO A O 1
ATOM 1373 N N . GLY A 1 184 ? 8.806 2.270 -3.114 1.00 85.62 184 GLY A N 1
ATOM 1374 C CA . GLY A 1 184 ? 9.670 2.461 -4.277 1.00 85.62 184 GLY A CA 1
ATOM 1375 C C . GLY A 1 184 ? 10.879 1.525 -4.240 1.00 85.62 184 GLY A C 1
ATOM 1376 O O . GLY A 1 184 ? 11.323 1.118 -3.171 1.00 85.62 184 GLY A O 1
ATOM 1377 N N . ALA A 1 185 ? 11.443 1.219 -5.410 1.00 66.44 185 ALA A N 1
ATOM 1378 C CA . ALA A 1 185 ? 12.627 0.359 -5.547 1.00 66.44 185 ALA A CA 1
ATOM 1379 C C . ALA A 1 185 ? 13.965 1.118 -5.412 1.00 66.44 185 ALA A C 1
ATOM 1381 O O . ALA A 1 185 ? 15.026 0.548 -5.668 1.00 66.44 185 ALA A O 1
ATOM 1382 N N . HIS A 1 186 ? 13.928 2.416 -5.080 1.00 61.84 186 HIS A N 1
ATOM 1383 C CA . HIS A 1 186 ? 15.088 3.299 -5.195 1.00 61.84 186 HIS A CA 1
ATOM 1384 C C . HIS A 1 186 ? 16.287 2.788 -4.384 1.00 61.84 186 HIS A C 1
ATOM 1386 O O . HIS A 1 186 ? 16.236 2.723 -3.158 1.00 61.84 186 HIS A O 1
ATOM 1392 N N . PHE A 1 187 ? 17.370 2.488 -5.110 1.00 52.69 187 PHE A N 1
ATOM 1393 C CA . PHE A 1 187 ? 18.727 2.272 -4.603 1.00 52.69 187 PHE A CA 1
ATOM 1394 C C . PHE A 1 187 ? 18.842 1.282 -3.441 1.00 52.69 187 PHE A C 1
ATOM 1396 O O . PHE A 1 187 ? 19.523 1.557 -2.454 1.00 52.69 187 PHE A O 1
ATOM 1403 N N . VAL A 1 188 ? 18.226 0.106 -3.573 1.00 61.00 188 VAL A N 1
ATOM 1404 C CA . VAL A 1 188 ? 18.645 -1.047 -2.769 1.00 61.00 188 VAL A CA 1
ATOM 1405 C C . VAL A 1 188 ? 19.521 -1.938 -3.650 1.00 61.00 188 VAL A C 1
ATOM 1407 O O . VAL A 1 188 ? 18.991 -2.578 -4.564 1.00 61.00 188 VAL A O 1
ATOM 1410 N N . PRO A 1 189 ? 20.857 -1.909 -3.472 1.00 57.25 189 PRO A N 1
ATOM 1411 C CA . PRO A 1 189 ? 21.754 -2.750 -4.248 1.00 57.25 189 PRO A CA 1
ATOM 1412 C C . PRO A 1 189 ? 21.525 -4.227 -3.904 1.00 57.25 189 PRO A C 1
ATOM 1414 O O . PRO A 1 189 ? 21.419 -4.588 -2.735 1.00 57.25 189 PRO A O 1
ATOM 1417 N N . GLY A 1 190 ? 21.472 -5.070 -4.938 1.00 66.00 190 GLY A N 1
ATOM 1418 C CA . GLY A 1 190 ? 21.318 -6.523 -4.818 1.00 66.00 190 GLY A CA 1
ATOM 1419 C C . GLY A 1 190 ? 19.901 -7.024 -5.116 1.00 66.00 190 GLY A C 1
ATOM 1420 O O . GLY A 1 190 ? 18.910 -6.471 -4.639 1.00 66.00 190 GLY A O 1
ATOM 1421 N N . GLY A 1 191 ? 19.806 -8.092 -5.915 1.00 70.94 191 GLY A N 1
ATOM 1422 C CA . GLY A 1 191 ? 18.530 -8.724 -6.278 1.00 70.94 191 GLY A CA 1
ATOM 1423 C C . GLY A 1 191 ? 17.769 -9.285 -5.072 1.00 70.94 191 GLY A C 1
ATOM 1424 O O . GLY A 1 191 ? 16.542 -9.204 -5.037 1.00 70.94 191 GLY A O 1
ATOM 1425 N N . ASP A 1 192 ? 18.485 -9.753 -4.049 1.00 84.69 192 ASP A N 1
ATOM 1426 C CA . ASP A 1 192 ? 17.887 -10.343 -2.846 1.00 84.69 192 ASP A CA 1
ATOM 1427 C C . ASP A 1 192 ? 17.033 -9.341 -2.072 1.00 84.69 192 ASP A C 1
ATOM 1429 O O . ASP A 1 192 ? 15.933 -9.660 -1.628 1.00 84.69 192 ASP A O 1
ATOM 1433 N N . ALA A 1 193 ? 17.485 -8.091 -1.975 1.00 87.56 193 ALA A N 1
ATOM 1434 C CA . ALA A 1 193 ? 16.724 -7.062 -1.286 1.00 87.56 193 ALA A CA 1
ATOM 1435 C C . ALA A 1 193 ? 15.458 -6.664 -2.059 1.00 87.56 193 ALA A C 1
ATOM 1437 O O . ALA A 1 193 ? 14.420 -6.407 -1.454 1.00 87.56 193 ALA A O 1
ATOM 1438 N N . GLN A 1 194 ? 15.510 -6.665 -3.395 1.00 89.44 194 GLN A N 1
ATOM 1439 C CA . GLN A 1 194 ? 14.328 -6.427 -4.232 1.00 89.44 194 GLN A CA 1
ATOM 1440 C C . GLN A 1 194 ? 13.306 -7.557 -4.076 1.00 89.44 194 GLN A C 1
ATOM 1442 O O . GLN A 1 194 ? 12.108 -7.291 -3.979 1.00 89.44 194 GLN A O 1
ATOM 1447 N N . ARG A 1 195 ? 13.775 -8.809 -3.989 1.00 92.56 195 ARG A N 1
ATOM 1448 C CA . ARG A 1 195 ? 12.933 -9.974 -3.699 1.00 92.56 195 ARG A CA 1
ATOM 1449 C C . ARG A 1 195 ? 12.294 -9.883 -2.313 1.00 92.56 195 ARG A C 1
ATOM 1451 O O . ARG A 1 195 ? 11.082 -10.058 -2.209 1.00 92.56 195 ARG A O 1
ATOM 1458 N N . LEU A 1 196 ? 13.066 -9.527 -1.286 1.00 94.06 196 LEU A N 1
ATOM 1459 C CA . LEU A 1 196 ? 12.543 -9.323 0.068 1.00 94.06 196 LEU A CA 1
ATOM 1460 C C . LEU A 1 196 ? 11.455 -8.243 0.089 1.00 94.06 196 LEU A C 1
ATOM 1462 O O . LEU A 1 196 ? 10.367 -8.459 0.616 1.00 94.06 196 LEU A O 1
ATOM 1466 N N . ILE A 1 197 ? 11.718 -7.102 -0.552 1.00 93.62 197 ILE A N 1
ATOM 1467 C CA . ILE A 1 197 ? 10.786 -5.974 -0.595 1.00 93.62 197 ILE A CA 1
ATOM 1468 C C . ILE A 1 197 ? 9.527 -6.323 -1.384 1.00 93.62 197 ILE A C 1
ATOM 1470 O O . ILE A 1 197 ? 8.437 -6.116 -0.872 1.00 93.62 197 ILE A O 1
ATOM 1474 N N . PHE A 1 198 ? 9.631 -6.811 -2.618 1.00 94.88 198 PHE A N 1
ATOM 1475 C CA . PHE A 1 198 ? 8.463 -6.893 -3.500 1.00 94.88 198 PHE A CA 1
ATOM 1476 C C . PHE A 1 198 ? 7.758 -8.241 -3.494 1.00 94.88 198 PHE A C 1
ATOM 1478 O O . PHE A 1 198 ? 6.553 -8.258 -3.715 1.00 94.88 198 PHE A O 1
ATOM 1485 N N . ARG A 1 199 ? 8.466 -9.336 -3.203 1.00 95.81 199 ARG A N 1
ATOM 1486 C CA . ARG A 1 199 ? 7.884 -10.680 -3.137 1.00 95.81 199 ARG A CA 1
ATOM 1487 C C . ARG A 1 199 ? 7.629 -11.103 -1.700 1.00 95.81 199 ARG A C 1
ATOM 1489 O O . ARG A 1 199 ? 6.489 -11.387 -1.340 1.00 95.81 199 ARG A O 1
ATOM 1496 N N . ASP A 1 200 ? 8.679 -11.174 -0.882 1.00 97.50 200 ASP A N 1
ATOM 1497 C CA . ASP A 1 200 ? 8.578 -11.832 0.427 1.00 97.50 200 ASP A CA 1
ATOM 1498 C C . ASP A 1 200 ? 7.747 -11.010 1.417 1.00 97.50 200 ASP A C 1
ATOM 1500 O O . ASP A 1 200 ? 6.922 -11.573 2.131 1.00 97.50 200 ASP A O 1
ATOM 1504 N N . SER A 1 201 ? 7.892 -9.682 1.422 1.00 97.81 201 SER A N 1
ATOM 1505 C CA . SER A 1 201 ? 7.106 -8.830 2.317 1.00 97.81 201 SER A CA 1
ATOM 1506 C C . SER A 1 201 ? 5.621 -8.785 1.949 1.00 97.81 201 SER A C 1
ATOM 1508 O O . SER A 1 201 ? 4.777 -8.746 2.840 1.00 97.81 201 SER A O 1
ATOM 1510 N N . VAL A 1 202 ? 5.285 -8.853 0.655 1.00 98.50 202 VAL A N 1
ATOM 1511 C CA . VAL A 1 202 ? 3.891 -8.946 0.198 1.00 98.50 202 VAL A CA 1
ATOM 1512 C C . VAL A 1 202 ? 3.288 -10.272 0.649 1.00 98.50 202 VAL A C 1
ATOM 1514 O O . VAL A 1 202 ? 2.208 -10.278 1.236 1.00 98.50 202 VAL A O 1
ATOM 1517 N N . ALA A 1 203 ? 4.009 -11.379 0.445 1.00 98.62 203 ALA A N 1
ATOM 1518 C CA . ALA A 1 203 ? 3.577 -12.699 0.891 1.00 98.62 203 ALA A CA 1
ATOM 1519 C C . ALA A 1 203 ? 3.378 -12.755 2.415 1.00 98.62 203 ALA A C 1
ATOM 1521 O O . ALA A 1 203 ? 2.367 -13.281 2.880 1.00 98.62 203 ALA A O 1
ATOM 1522 N N . GLU A 1 204 ? 4.300 -12.187 3.199 1.00 98.62 204 GLU A N 1
ATOM 1523 C CA . GLU A 1 204 ? 4.187 -12.186 4.660 1.00 98.62 204 GLU A CA 1
ATOM 1524 C C . GLU A 1 204 ? 3.046 -11.283 5.145 1.00 98.62 204 GLU A C 1
ATOM 1526 O O . GLU A 1 204 ? 2.240 -11.717 5.964 1.00 98.62 204 GLU A O 1
ATOM 1531 N N . LEU A 1 205 ? 2.894 -10.069 4.601 1.00 98.56 205 LEU A N 1
ATOM 1532 C CA . LEU A 1 205 ? 1.768 -9.194 4.948 1.00 98.56 205 LEU A CA 1
ATOM 1533 C C . LEU A 1 205 ? 0.422 -9.834 4.586 1.00 98.56 205 LEU A C 1
ATOM 1535 O O . LEU A 1 205 ? -0.514 -9.756 5.378 1.00 98.56 205 LEU A O 1
ATOM 1539 N N . ALA A 1 206 ? 0.314 -10.494 3.429 1.00 98.75 206 ALA A N 1
ATOM 1540 C CA . ALA A 1 206 ? -0.894 -11.217 3.035 1.00 98.75 206 ALA A CA 1
ATOM 1541 C C . ALA A 1 206 ? -1.172 -12.412 3.964 1.00 98.75 206 ALA A C 1
ATOM 1543 O O . ALA A 1 206 ? -2.302 -12.623 4.402 1.00 98.75 206 ALA A O 1
ATOM 1544 N N . LYS A 1 207 ? -0.136 -13.167 4.343 1.00 98.50 207 LYS A N 1
ATOM 1545 C CA . LYS A 1 207 ? -0.241 -14.255 5.323 1.00 98.50 207 LYS A CA 1
ATOM 1546 C C . LYS A 1 207 ? -0.719 -13.755 6.687 1.00 98.50 207 LYS A C 1
ATOM 1548 O O . LYS A 1 207 ? -1.577 -14.399 7.286 1.00 98.50 207 LYS A O 1
ATOM 1553 N N . VAL A 1 208 ? -0.197 -12.630 7.178 1.00 98.25 208 VAL A N 1
ATOM 1554 C CA . VAL A 1 208 ? -0.646 -12.018 8.439 1.00 98.25 208 VAL A CA 1
ATOM 1555 C C . VAL A 1 208 ? -2.080 -11.504 8.308 1.00 98.25 208 VAL A C 1
ATOM 1557 O O . VAL A 1 208 ? -2.906 -11.781 9.173 1.00 98.25 208 VAL A O 1
ATOM 1560 N N . ALA A 1 209 ? -2.407 -10.826 7.207 1.00 98.25 209 ALA A N 1
ATOM 1561 C CA . ALA A 1 209 ? -3.753 -10.336 6.923 1.00 98.25 209 ALA A CA 1
ATOM 1562 C C . ALA A 1 209 ? -4.802 -11.459 6.953 1.00 98.25 209 ALA A C 1
ATOM 1564 O O . ALA A 1 209 ? -5.866 -11.290 7.540 1.00 98.25 209 ALA A O 1
ATOM 1565 N N . LYS A 1 210 ? -4.474 -12.633 6.399 1.00 98.00 210 LYS A N 1
ATOM 1566 C CA . LYS A 1 210 ? -5.344 -13.819 6.387 1.00 98.00 210 LYS A CA 1
ATOM 1567 C C . LYS A 1 210 ? -5.704 -14.344 7.783 1.00 98.00 210 LYS A C 1
ATOM 1569 O O . LYS A 1 210 ? -6.715 -15.021 7.921 1.00 98.00 210 LYS A O 1
ATOM 1574 N N . LYS A 1 211 ? -4.893 -14.053 8.807 1.00 97.62 211 LYS A N 1
ATOM 1575 C CA . LYS A 1 211 ? -5.177 -14.425 10.205 1.00 97.62 211 LYS A CA 1
ATOM 1576 C C . LYS A 1 211 ? -6.206 -13.499 10.872 1.00 97.62 211 LYS A C 1
ATOM 1578 O O . LYS A 1 211 ? -6.632 -13.789 11.984 1.00 97.62 211 LYS A O 1
ATOM 1583 N N . SER A 1 212 ? -6.543 -12.365 10.254 1.00 95.69 212 SER A N 1
ATOM 1584 C CA . SER A 1 212 ? -7.410 -11.338 10.835 1.00 95.69 212 SER A CA 1
ATOM 1585 C C . SER A 1 212 ? -8.812 -11.397 10.238 1.00 95.69 212 SER A C 1
ATOM 1587 O O . SER A 1 212 ? -9.008 -11.085 9.066 1.00 95.69 212 SER A O 1
ATOM 1589 N N . ASP A 1 213 ? -9.809 -11.665 11.081 1.00 94.12 213 ASP A N 1
ATOM 1590 C CA . ASP A 1 213 ? -11.229 -11.677 10.687 1.00 94.12 213 ASP A CA 1
ATOM 1591 C C . ASP A 1 213 ? -11.765 -10.290 10.291 1.00 94.12 213 ASP A C 1
ATOM 1593 O O . ASP A 1 213 ? -12.856 -10.161 9.739 1.00 94.12 213 ASP A O 1
ATOM 1597 N N . ARG A 1 214 ? -11.013 -9.225 10.593 1.00 95.00 214 ARG A N 1
ATOM 1598 C CA . ARG A 1 214 ? -11.387 -7.837 10.278 1.00 95.00 214 ARG A CA 1
ATOM 1599 C C . ARG A 1 214 ? -10.705 -7.303 9.026 1.00 95.00 214 ARG A C 1
ATOM 1601 O O . ARG A 1 214 ? -10.957 -6.157 8.656 1.00 95.00 214 ARG A O 1
ATOM 1608 N N . PHE A 1 215 ? -9.801 -8.067 8.418 1.00 97.44 215 PHE A N 1
ATOM 1609 C CA . PHE A 1 215 ? -9.083 -7.609 7.239 1.00 97.44 215 PHE A CA 1
ATOM 1610 C C . PHE A 1 215 ? -10.013 -7.541 6.023 1.00 97.44 215 PHE A C 1
ATOM 1612 O O . PHE A 1 215 ? -10.757 -8.478 5.752 1.00 97.44 215 PHE A O 1
ATOM 1619 N N . GLN A 1 216 ? -9.969 -6.432 5.283 1.00 97.25 216 GLN A N 1
ATOM 1620 C CA . GLN A 1 216 ? -10.921 -6.145 4.204 1.00 97.25 216 GLN A CA 1
ATOM 1621 C C . GLN A 1 216 ? -10.269 -5.931 2.842 1.00 97.25 216 GLN A C 1
ATOM 1623 O O . GLN A 1 216 ? -10.888 -6.243 1.820 1.00 97.25 216 GLN A 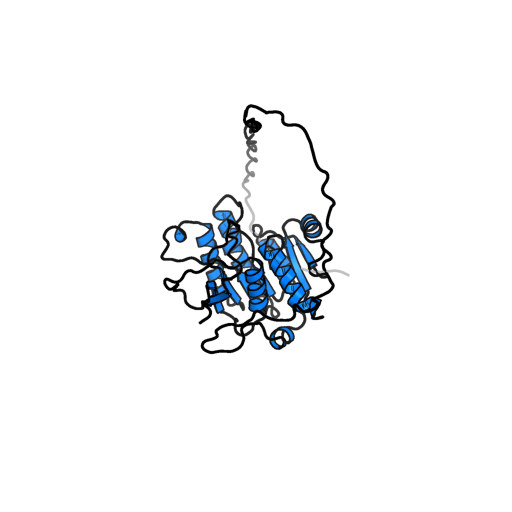O 1
ATOM 1628 N N . ARG A 1 217 ? -9.052 -5.372 2.787 1.00 98.00 217 ARG A N 1
ATOM 1629 C CA . ARG A 1 217 ? -8.395 -5.138 1.497 1.00 98.00 217 ARG A CA 1
ATOM 1630 C C . ARG A 1 217 ? -6.886 -4.989 1.564 1.00 98.00 217 ARG A C 1
ATOM 1632 O O . ARG A 1 217 ? -6.355 -4.191 2.331 1.00 98.00 217 ARG A O 1
ATOM 1639 N N . PHE A 1 218 ? -6.207 -5.651 0.637 1.00 98.75 218 PHE A N 1
ATOM 1640 C CA . PHE A 1 218 ? -4.826 -5.375 0.272 1.00 98.75 218 PHE A CA 1
ATOM 1641 C C . PHE A 1 218 ? -4.766 -4.707 -1.107 1.00 98.75 218 PHE A C 1
ATOM 1643 O O . PHE A 1 218 ? -4.969 -5.356 -2.131 1.00 98.75 218 PHE A O 1
ATOM 1650 N N . THR A 1 219 ? -4.440 -3.419 -1.156 1.00 98.69 219 THR A N 1
ATOM 1651 C CA . THR A 1 219 ? -4.214 -2.690 -2.409 1.00 98.69 219 THR A CA 1
ATOM 1652 C C . THR A 1 219 ? -2.728 -2.661 -2.741 1.00 98.69 219 THR A C 1
ATOM 1654 O O . THR A 1 219 ? -1.929 -2.029 -2.045 1.00 98.69 219 THR A O 1
ATOM 1657 N N . LEU A 1 220 ? -2.348 -3.329 -3.827 1.00 98.19 220 LEU A N 1
ATOM 1658 C CA . LEU A 1 220 ? -0.970 -3.423 -4.295 1.00 98.19 220 LEU A CA 1
ATOM 1659 C C . LEU A 1 220 ? -0.727 -2.464 -5.465 1.00 98.19 220 LEU A C 1
ATOM 1661 O O . LEU A 1 220 ? -1.335 -2.604 -6.527 1.00 98.19 220 LEU A O 1
ATOM 1665 N N . CYS A 1 221 ? 0.215 -1.532 -5.302 1.00 95.88 221 CYS A N 1
ATOM 1666 C CA . CYS A 1 221 ? 0.799 -0.813 -6.433 1.00 95.88 221 CYS A CA 1
ATOM 1667 C C . CYS A 1 221 ? 1.866 -1.701 -7.082 1.00 95.88 221 CYS A C 1
ATOM 1669 O O . CYS A 1 221 ? 3.052 -1.667 -6.728 1.00 95.88 221 CYS A O 1
ATOM 1671 N N . ALA A 1 222 ? 1.419 -2.526 -8.021 1.00 91.62 222 ALA A N 1
ATOM 1672 C CA . ALA A 1 222 ? 2.268 -3.413 -8.792 1.00 91.62 222 ALA A CA 1
ATOM 1673 C C . ALA A 1 222 ? 3.030 -2.627 -9.873 1.00 91.62 222 ALA A C 1
ATOM 1675 O O . ALA A 1 222 ? 3.086 -1.395 -9.876 1.00 91.62 222 ALA A O 1
ATOM 1676 N N . THR A 1 223 ? 3.687 -3.345 -10.773 1.00 84.44 223 THR A N 1
ATOM 1677 C CA . THR A 1 223 ? 4.301 -2.756 -11.960 1.00 84.44 223 THR A CA 1
ATOM 1678 C C . THR A 1 223 ? 3.599 -3.293 -13.187 1.00 84.44 223 THR A C 1
ATOM 1680 O O . THR A 1 223 ? 3.187 -4.452 -13.212 1.00 84.44 223 THR A O 1
ATOM 1683 N N . PHE A 1 224 ? 3.457 -2.452 -14.204 1.00 77.19 224 PHE A N 1
ATOM 1684 C CA . PHE A 1 224 ? 3.172 -2.964 -15.525 1.00 77.19 224 PHE A CA 1
ATOM 1685 C C . PHE A 1 224 ? 4.432 -3.658 -16.048 1.00 77.19 224 PHE A C 1
ATOM 1687 O O . PHE A 1 224 ? 5.442 -3.007 -16.307 1.00 77.19 224 PHE A O 1
ATOM 1694 N N . ALA A 1 225 ? 4.378 -4.980 -16.162 1.00 66.69 225 ALA A N 1
ATOM 1695 C CA . ALA A 1 225 ? 5.367 -5.752 -16.890 1.00 66.69 225 ALA A CA 1
ATOM 1696 C C . ALA A 1 225 ? 4.723 -6.182 -18.202 1.00 66.69 225 ALA A C 1
ATOM 1698 O O . ALA A 1 225 ? 3.698 -6.861 -18.181 1.00 66.69 225 ALA A O 1
ATOM 1699 N N . ASN A 1 226 ? 5.311 -5.790 -19.330 1.00 63.91 226 ASN A N 1
ATOM 1700 C CA . ASN A 1 226 ? 4.939 -6.368 -20.609 1.00 63.91 226 ASN A CA 1
ATOM 1701 C C . ASN A 1 226 ? 5.802 -7.624 -20.815 1.00 63.91 226 ASN A C 1
ATOM 1703 O O . ASN A 1 226 ? 7.012 -7.508 -20.994 1.00 63.91 226 ASN A O 1
ATOM 1707 N N . PRO A 1 227 ? 5.227 -8.839 -20.797 1.00 54.62 227 PRO A N 1
ATOM 1708 C CA . PRO A 1 227 ? 6.005 -10.058 -21.013 1.00 54.62 227 PRO A CA 1
ATOM 1709 C C . PRO A 1 227 ? 6.684 -10.085 -22.391 1.00 54.62 227 PRO A C 1
ATOM 1711 O O . PRO A 1 227 ? 7.682 -10.777 -22.572 1.00 54.62 227 PRO A O 1
ATOM 1714 N N . ALA A 1 228 ? 6.170 -9.323 -23.363 1.00 55.22 228 ALA A N 1
ATOM 1715 C CA . ALA A 1 228 ? 6.759 -9.211 -24.692 1.00 55.22 228 ALA A CA 1
ATOM 1716 C C . ALA A 1 228 ? 8.024 -8.331 -24.720 1.00 55.22 228 ALA A C 1
ATOM 1718 O O . ALA A 1 228 ? 8.825 -8.445 -25.650 1.00 55.22 228 ALA A O 1
ATOM 1719 N N . THR A 1 229 ? 8.256 -7.470 -23.720 1.00 57.00 229 THR A N 1
ATOM 1720 C CA . THR A 1 229 ? 9.484 -6.668 -23.633 1.00 57.00 229 THR A CA 1
ATOM 1721 C C . THR A 1 229 ? 10.556 -7.430 -22.859 1.00 57.00 229 THR A C 1
ATOM 1723 O O . THR A 1 229 ? 10.654 -7.399 -21.635 1.00 57.00 229 THR A O 1
ATOM 1726 N N . PHE A 1 230 ? 11.437 -8.084 -23.619 1.00 45.56 230 PHE A N 1
ATOM 1727 C CA . PHE A 1 230 ? 12.543 -8.932 -23.149 1.00 45.56 230 PHE A CA 1
ATOM 1728 C C . PHE A 1 230 ? 13.410 -8.311 -22.030 1.00 45.56 230 PHE A C 1
ATOM 1730 O O . PHE A 1 230 ? 13.996 -9.033 -21.232 1.00 45.56 230 PHE A O 1
ATOM 1737 N N . LYS A 1 231 ? 13.500 -6.975 -21.937 1.00 56.84 231 LYS A N 1
ATOM 1738 C CA . LYS A 1 231 ? 14.302 -6.266 -20.922 1.00 56.84 231 LYS A CA 1
ATOM 1739 C C . LYS A 1 231 ? 13.708 -6.315 -19.509 1.00 56.84 231 LYS A C 1
ATOM 1741 O O . LYS A 1 231 ? 14.471 -6.243 -18.547 1.00 56.84 231 LYS A O 1
ATOM 1746 N N . ASP A 1 232 ? 12.392 -6.460 -19.373 1.00 54.28 232 ASP A N 1
ATOM 1747 C CA . ASP A 1 232 ? 11.727 -6.385 -18.067 1.00 54.28 232 ASP A CA 1
ATOM 1748 C C . ASP A 1 232 ? 11.831 -7.711 -17.302 1.00 54.28 232 ASP A C 1
ATOM 1750 O O . ASP A 1 232 ? 11.983 -7.713 -16.083 1.00 54.28 232 ASP A O 1
ATOM 1754 N N . ILE A 1 233 ? 11.877 -8.844 -18.010 1.00 54.31 233 ILE A N 1
ATOM 1755 C CA . ILE A 1 233 ? 11.983 -10.186 -17.408 1.00 54.31 233 ILE A CA 1
ATOM 1756 C C . ILE A 1 233 ? 13.352 -10.412 -16.735 1.00 54.31 233 ILE A C 1
ATOM 1758 O O . ILE A 1 233 ? 13.433 -11.087 -15.708 1.00 54.31 233 ILE A O 1
ATOM 1762 N N . TYR A 1 234 ? 14.431 -9.823 -17.265 1.00 61.16 234 TYR A N 1
ATOM 1763 C CA . TYR A 1 234 ? 15.781 -9.974 -16.697 1.00 61.16 234 TYR A CA 1
ATOM 1764 C C . TYR A 1 234 ? 16.101 -8.996 -15.569 1.00 61.16 234 TYR A C 1
ATOM 1766 O O . TYR A 1 234 ? 17.140 -9.133 -14.924 1.00 61.16 234 TYR A O 1
ATOM 1774 N N . ASN A 1 235 ? 15.240 -8.016 -15.301 1.00 78.00 235 ASN A N 1
ATOM 1775 C CA . ASN A 1 235 ? 15.442 -7.114 -14.180 1.00 78.00 235 ASN A CA 1
ATOM 1776 C C . ASN A 1 235 ? 14.877 -7.762 -12.898 1.00 78.00 235 ASN A C 1
ATOM 1778 O O . ASN A 1 235 ? 13.657 -7.929 -12.789 1.00 78.00 235 ASN A O 1
ATOM 1782 N N . PRO A 1 236 ? 15.723 -8.081 -11.893 1.00 82.38 236 PRO A N 1
ATOM 1783 C CA . PRO A 1 236 ? 15.286 -8.759 -10.669 1.00 82.38 236 PRO A CA 1
ATOM 1784 C C . PRO A 1 236 ? 14.155 -8.034 -9.933 1.00 82.38 236 PRO A C 1
ATOM 1786 O O . PRO A 1 236 ? 13.340 -8.668 -9.271 1.00 82.38 236 PRO A O 1
ATOM 1789 N N . THR A 1 237 ? 14.071 -6.710 -10.082 1.00 84.00 237 THR A N 1
ATOM 1790 C CA . THR A 1 237 ? 13.015 -5.891 -9.476 1.00 84.00 237 THR A CA 1
ATOM 1791 C C . THR A 1 237 ? 11.646 -6.184 -10.083 1.00 84.00 237 THR A C 1
ATOM 1793 O O . THR A 1 237 ? 10.670 -6.325 -9.350 1.00 84.00 237 THR A O 1
ATOM 1796 N N . TYR A 1 238 ? 11.553 -6.280 -11.412 1.00 84.50 238 TYR A N 1
ATOM 1797 C CA . TYR A 1 238 ? 10.287 -6.573 -12.090 1.00 84.50 238 TYR A CA 1
ATOM 1798 C C . TYR A 1 238 ? 9.850 -8.002 -11.806 1.00 84.50 238 TYR A C 1
ATOM 1800 O O . TYR A 1 238 ? 8.700 -8.218 -11.430 1.00 84.50 238 TYR A O 1
ATOM 1808 N N . ARG A 1 239 ? 10.787 -8.956 -11.871 1.00 86.19 239 ARG A N 1
ATOM 1809 C CA . ARG A 1 239 ? 10.524 -10.344 -11.488 1.00 86.19 239 ARG A CA 1
ATOM 1810 C C . ARG A 1 239 ? 9.973 -10.442 -10.063 1.00 86.19 239 ARG A C 1
ATOM 1812 O O . ARG A 1 239 ? 8.921 -11.038 -9.869 1.00 86.19 239 ARG A O 1
ATOM 1819 N N . ALA A 1 240 ? 10.613 -9.792 -9.091 1.00 90.69 240 ALA A N 1
ATOM 1820 C CA . ALA A 1 240 ? 10.140 -9.786 -7.707 1.00 90.69 240 ALA A CA 1
ATOM 1821 C C . ALA A 1 240 ? 8.739 -9.166 -7.550 1.00 90.69 240 ALA A C 1
ATOM 1823 O O . ALA A 1 240 ? 7.948 -9.637 -6.740 1.00 90.69 240 ALA A O 1
ATOM 1824 N N . ARG A 1 241 ? 8.405 -8.128 -8.327 1.00 91.06 241 ARG A N 1
ATOM 1825 C CA . ARG A 1 241 ? 7.064 -7.519 -8.310 1.00 91.06 241 ARG A CA 1
ATOM 1826 C C . ARG A 1 241 ? 5.994 -8.431 -8.907 1.00 91.06 241 ARG A C 1
ATOM 1828 O O . ARG A 1 241 ? 4.910 -8.500 -8.339 1.00 91.06 241 ARG A O 1
ATOM 1835 N N . ILE A 1 242 ? 6.299 -9.134 -9.999 1.00 90.62 242 ILE A N 1
ATOM 1836 C CA . ILE A 1 242 ? 5.399 -10.135 -10.597 1.00 90.62 242 ILE A CA 1
ATOM 1837 C C . ILE A 1 242 ? 5.174 -11.286 -9.611 1.00 90.62 242 ILE A C 1
ATOM 1839 O O . ILE A 1 242 ? 4.037 -11.663 -9.348 1.00 90.62 242 ILE A O 1
ATOM 1843 N N . GLU A 1 243 ? 6.247 -11.813 -9.016 1.00 93.19 243 GLU A N 1
ATOM 1844 C CA . GLU A 1 243 ? 6.158 -12.891 -8.026 1.00 93.19 243 GLU A CA 1
ATOM 1845 C C . GLU A 1 243 ? 5.400 -12.454 -6.760 1.00 93.19 243 GLU A C 1
ATOM 1847 O O . GLU A 1 243 ? 4.658 -13.244 -6.183 1.00 93.19 243 GLU A O 1
ATOM 1852 N N . GLY A 1 244 ? 5.559 -11.203 -6.322 1.00 96.12 244 GLY A N 1
ATOM 1853 C CA . GLY A 1 244 ? 4.807 -10.642 -5.200 1.00 96.12 244 GLY A CA 1
ATOM 1854 C C . GLY A 1 244 ? 3.323 -10.458 -5.487 1.00 96.12 244 GLY A C 1
ATOM 1855 O O . GLY A 1 244 ? 2.489 -10.755 -4.637 1.00 96.12 244 GLY A O 1
ATOM 1856 N N . GLU A 1 245 ? 2.984 -10.011 -6.695 1.00 96.06 245 GLU A N 1
ATOM 1857 C CA . GLU A 1 245 ? 1.598 -9.949 -7.148 1.00 96.06 245 GLU A CA 1
ATOM 1858 C C . GLU A 1 245 ? 0.960 -11.342 -7.163 1.00 96.06 245 GLU A C 1
ATOM 1860 O O . GLU A 1 245 ? -0.108 -11.522 -6.580 1.00 96.06 245 GLU A O 1
ATOM 1865 N N . ALA A 1 246 ? 1.637 -12.336 -7.746 1.00 96.06 246 ALA A N 1
ATOM 1866 C CA . ALA A 1 246 ? 1.175 -13.722 -7.736 1.00 96.06 246 ALA A CA 1
ATOM 1867 C C . ALA A 1 246 ? 0.978 -14.240 -6.303 1.00 96.06 246 ALA A C 1
ATOM 1869 O O . ALA A 1 246 ? -0.083 -14.771 -5.987 1.00 96.06 246 ALA A O 1
ATOM 1870 N N . ALA A 1 247 ? 1.937 -13.991 -5.404 1.00 98.06 247 ALA A N 1
ATOM 1871 C CA . ALA A 1 247 ? 1.825 -14.382 -4.001 1.00 98.06 247 ALA A CA 1
ATOM 1872 C C . ALA A 1 247 ? 0.620 -13.734 -3.294 1.00 98.06 247 ALA A C 1
ATOM 1874 O O . ALA A 1 247 ? -0.036 -14.385 -2.479 1.00 98.06 247 ALA A O 1
ATOM 1875 N N . LEU A 1 248 ? 0.301 -12.471 -3.604 1.00 98.44 248 LEU A N 1
ATOM 1876 C CA . LEU A 1 248 ? -0.892 -11.814 -3.073 1.00 98.44 248 LEU A CA 1
ATOM 1877 C C . LEU A 1 248 ? -2.170 -12.486 -3.588 1.00 98.44 248 LEU A C 1
ATOM 1879 O O . LEU A 1 248 ? -3.051 -12.797 -2.790 1.00 98.44 248 LEU A O 1
ATOM 1883 N N . VAL A 1 249 ? -2.256 -12.741 -4.895 1.00 97.50 249 VAL A N 1
ATOM 1884 C CA . VAL A 1 249 ? -3.416 -13.396 -5.520 1.00 97.50 249 VAL A CA 1
ATOM 1885 C C . VAL A 1 249 ? -3.629 -14.799 -4.941 1.00 97.50 249 VAL A C 1
ATOM 1887 O O . VAL A 1 249 ? -4.730 -15.135 -4.510 1.00 97.50 249 VAL A O 1
ATOM 1890 N N . GLU A 1 250 ? -2.567 -15.598 -4.858 1.00 98.06 250 GLU A N 1
ATOM 1891 C CA . GLU A 1 250 ? -2.594 -16.973 -4.344 1.00 98.06 250 GLU A CA 1
ATOM 1892 C C . GLU A 1 250 ? -2.902 -17.052 -2.841 1.00 98.06 250 GLU A C 1
ATOM 1894 O O . GLU A 1 250 ? -3.403 -18.069 -2.358 1.00 98.06 250 GLU A O 1
ATOM 1899 N N . SER A 1 251 ? -2.645 -15.983 -2.077 1.00 98.25 251 SER A N 1
ATOM 1900 C CA . SER A 1 251 ? -2.912 -15.966 -0.633 1.00 98.25 251 SER A CA 1
ATOM 1901 C C . SER A 1 251 ? -4.403 -16.122 -0.289 1.00 98.25 251 SER A C 1
ATOM 1903 O O . SER A 1 251 ? -4.742 -16.618 0.796 1.00 98.25 251 SER A O 1
ATOM 1905 N N . GLY A 1 252 ? -5.289 -15.721 -1.208 1.00 97.44 252 GLY A N 1
ATOM 1906 C CA . GLY A 1 252 ? -6.740 -15.694 -1.026 1.00 97.44 252 GLY A CA 1
ATOM 1907 C C . GLY A 1 252 ? -7.252 -14.540 -0.157 1.00 97.44 252 GLY A C 1
ATOM 1908 O O . GLY A 1 252 ? -8.434 -14.531 0.181 1.00 97.44 252 GLY A O 1
ATOM 1909 N N . VAL A 1 253 ? -6.401 -13.580 0.229 1.00 98.19 253 VAL A N 1
ATOM 1910 C CA . VAL A 1 253 ? -6.873 -12.369 0.919 1.00 98.19 253 VAL A CA 1
ATOM 1911 C C . VAL A 1 253 ? -7.611 -11.447 -0.055 1.00 98.19 253 VAL A C 1
ATOM 1913 O O . VAL A 1 253 ? -7.210 -11.354 -1.214 1.00 98.19 253 VAL A O 1
ATOM 1916 N N . PRO A 1 254 ? -8.641 -10.711 0.395 1.00 98.19 254 PRO A N 1
ATOM 1917 C CA . PRO A 1 254 ? -9.255 -9.644 -0.389 1.00 98.19 254 PRO A CA 1
ATOM 1918 C C . PRO A 1 254 ? -8.215 -8.655 -0.932 1.00 98.19 254 PRO A C 1
ATOM 1920 O O . PRO A 1 254 ? -7.492 -8.034 -0.147 1.00 98.19 254 PRO A O 1
ATOM 1923 N N . TYR A 1 255 ? -8.143 -8.460 -2.251 1.00 98.50 255 TYR A N 1
ATOM 1924 C CA . TYR A 1 255 ? -7.120 -7.594 -2.852 1.00 98.50 255 TYR A CA 1
ATOM 1925 C C . TYR A 1 255 ? -7.637 -6.670 -3.959 1.00 98.50 255 TYR A C 1
ATOM 1927 O O . TYR A 1 255 ? -8.710 -6.879 -4.519 1.00 98.50 255 TYR A O 1
ATOM 1935 N N . THR A 1 256 ? -6.838 -5.653 -4.284 1.00 98.31 256 THR A N 1
ATOM 1936 C CA . THR A 1 256 ? -6.911 -4.897 -5.541 1.00 98.31 256 THR A CA 1
ATOM 1937 C C . THR A 1 256 ? -5.490 -4.672 -6.064 1.00 98.31 256 THR A C 1
ATOM 1939 O O . THR A 1 256 ? -4.613 -4.257 -5.309 1.00 98.31 256 THR A O 1
ATOM 1942 N N . VAL A 1 257 ? -5.239 -4.913 -7.351 1.00 97.12 257 VAL A N 1
ATOM 1943 C CA . VAL A 1 257 ? -3.924 -4.686 -7.978 1.00 97.12 257 VAL A CA 1
ATOM 1944 C C . VAL A 1 257 ? -3.999 -3.525 -8.969 1.00 97.12 257 VAL A C 1
ATOM 1946 O O . VAL A 1 257 ? -4.776 -3.554 -9.920 1.00 97.12 257 VAL A O 1
ATOM 1949 N N . VAL A 1 258 ? -3.154 -2.512 -8.784 1.00 95.19 258 VAL A N 1
ATOM 1950 C CA . VAL A 1 258 ? -3.047 -1.356 -9.688 1.00 95.19 258 VAL A CA 1
ATOM 1951 C C . VAL A 1 258 ? -1.686 -1.384 -10.377 1.00 95.19 258 VAL A C 1
ATOM 1953 O O . VAL A 1 258 ? -0.654 -1.334 -9.705 1.00 95.19 258 VAL A O 1
ATOM 1956 N N . ARG A 1 259 ? -1.673 -1.452 -11.714 1.00 92.19 259 ARG A N 1
ATOM 1957 C CA . ARG A 1 259 ? -0.457 -1.527 -12.544 1.00 92.19 259 ARG A CA 1
ATOM 1958 C C . ARG A 1 259 ? -0.279 -0.246 -13.366 1.00 92.19 259 ARG A C 1
ATOM 1960 O O . ARG A 1 259 ? -0.823 -0.150 -14.463 1.00 92.19 259 ARG A O 1
ATOM 1967 N N . PRO A 1 260 ? 0.454 0.762 -12.873 1.00 87.62 260 PRO A N 1
ATOM 1968 C CA . PRO A 1 260 ? 0.756 1.937 -13.680 1.00 87.62 260 PRO A CA 1
ATOM 1969 C C . PRO A 1 260 ? 1.623 1.590 -14.888 1.00 87.62 260 PRO A C 1
ATOM 1971 O O . PRO A 1 260 ? 2.648 0.917 -14.741 1.00 87.62 260 PRO A O 1
ATOM 1974 N N . LEU A 1 261 ? 1.263 2.131 -16.053 1.00 75.62 261 LEU A N 1
ATOM 1975 C CA . LEU A 1 261 ? 2.152 2.237 -17.201 1.00 75.62 261 LEU A CA 1
ATOM 1976 C C . LEU A 1 261 ? 3.294 3.184 -16.821 1.00 75.62 261 LEU A C 1
ATOM 1978 O O . LEU A 1 261 ? 3.051 4.369 -16.633 1.00 75.62 261 LEU A O 1
ATOM 1982 N N . GLN A 1 262 ? 4.503 2.630 -16.694 1.00 67.88 262 GLN A N 1
ATOM 1983 C CA . GLN A 1 262 ? 5.777 3.316 -16.458 1.00 67.88 262 GLN A CA 1
ATOM 1984 C C . GLN A 1 262 ? 5.752 4.407 -15.367 1.00 67.88 262 GLN A C 1
ATOM 1986 O O . GLN A 1 262 ? 5.220 5.500 -15.526 1.00 67.88 262 GLN A O 1
ATOM 1991 N N . PHE A 1 263 ? 6.455 4.176 -14.257 1.00 57.03 263 PHE A N 1
ATOM 1992 C CA . PHE A 1 263 ? 6.752 5.274 -13.339 1.00 57.03 263 PHE A CA 1
ATOM 1993 C C . PHE A 1 263 ? 7.759 6.204 -14.021 1.00 57.03 263 PHE A C 1
ATOM 1995 O O . PHE A 1 263 ? 8.861 5.770 -14.360 1.00 57.03 263 PHE A O 1
ATOM 2002 N N . GLY A 1 264 ? 7.397 7.469 -14.235 1.00 43.53 264 GLY A N 1
ATOM 2003 C CA . GLY A 1 264 ? 8.334 8.493 -14.683 1.00 43.53 264 GLY A CA 1
ATOM 2004 C C . GLY A 1 264 ? 9.441 8.682 -13.644 1.00 43.53 264 GLY A C 1
ATOM 2005 O O . GLY A 1 264 ? 9.356 9.552 -12.787 1.00 43.53 264 GLY A O 1
ATOM 2006 N N . CYS A 1 265 ? 10.492 7.859 -13.694 1.00 35.28 265 CYS A N 1
ATOM 2007 C CA . CYS A 1 265 ? 11.737 8.091 -12.955 1.00 35.28 265 CYS A CA 1
ATOM 2008 C C . CYS A 1 265 ? 12.413 9.385 -13.433 1.00 35.28 265 CYS A C 1
ATOM 2010 O O . CYS A 1 265 ? 13.212 9.974 -12.712 1.00 35.28 265 CYS A O 1
ATOM 2012 N N . ALA A 1 266 ? 12.053 9.840 -14.632 1.00 34.94 266 ALA A N 1
ATOM 2013 C CA . ALA A 1 266 ? 12.179 11.217 -15.039 1.00 34.94 266 ALA A CA 1
ATOM 2014 C C . ALA A 1 266 ? 10.807 11.882 -14.868 1.00 34.94 266 ALA A C 1
ATOM 2016 O O . ALA A 1 266 ? 9.920 11.729 -15.704 1.00 34.94 266 ALA A O 1
ATOM 2017 N N . GLN A 1 267 ? 10.665 12.714 -13.840 1.00 38.41 267 GLN A N 1
ATOM 2018 C CA . GLN A 1 267 ? 10.049 14.020 -14.063 1.00 38.41 267 GLN A CA 1
ATOM 2019 C C . GLN A 1 267 ? 10.922 14.771 -15.085 1.00 38.41 267 GLN A C 1
ATOM 2021 O O . GLN A 1 267 ? 11.581 15.753 -14.769 1.00 38.41 267 GLN A O 1
ATOM 2026 N N . THR A 1 268 ? 10.960 14.311 -16.335 1.00 34.12 268 THR A N 1
ATOM 2027 C CA . THR A 1 268 ? 10.906 15.276 -17.418 1.00 34.12 268 THR A CA 1
ATOM 2028 C C . THR A 1 268 ? 9.509 15.840 -17.288 1.00 34.12 268 THR A C 1
ATOM 2030 O O . THR A 1 268 ? 8.530 15.180 -17.633 1.00 34.12 268 THR A O 1
ATOM 2033 N N . PHE A 1 269 ? 9.441 17.002 -16.641 1.00 36.62 269 PHE A N 1
ATOM 2034 C CA . PHE A 1 269 ? 8.446 18.023 -16.912 1.00 36.62 269 PHE A CA 1
ATOM 2035 C C . PHE A 1 269 ? 8.348 18.146 -18.436 1.00 36.62 269 PHE A C 1
ATOM 2037 O O . PHE A 1 269 ? 9.071 18.911 -19.062 1.00 36.62 269 PHE A O 1
ATOM 2044 N N . LEU A 1 270 ? 7.561 17.277 -19.061 1.00 41.91 270 LEU A N 1
ATOM 2045 C CA . LEU A 1 270 ? 6.979 17.599 -20.342 1.00 41.91 270 LEU A CA 1
ATOM 2046 C C . LEU A 1 270 ? 5.849 18.534 -19.948 1.00 41.91 270 LEU A C 1
ATOM 2048 O O . LEU A 1 270 ? 4.788 18.080 -19.520 1.00 41.91 270 LEU A O 1
ATOM 2052 N N . ASP A 1 271 ? 6.166 19.828 -19.947 1.00 40.03 271 ASP A N 1
ATOM 2053 C CA . ASP A 1 271 ? 5.172 20.887 -19.994 1.00 40.03 271 ASP A CA 1
ATOM 2054 C C . ASP A 1 271 ? 4.348 20.601 -21.254 1.00 40.03 271 ASP A C 1
ATOM 2056 O O . ASP A 1 271 ? 4.802 20.824 -22.378 1.00 40.03 271 ASP A O 1
ATOM 2060 N N . TYR A 1 272 ? 3.195 19.958 -21.076 1.00 47.34 272 TYR A N 1
ATOM 2061 C CA . TYR A 1 272 ? 2.240 19.804 -22.162 1.00 47.34 272 TYR A CA 1
ATOM 2062 C C . TYR A 1 272 ? 1.575 21.164 -22.365 1.00 47.34 272 TYR A C 1
ATOM 2064 O O . TYR A 1 272 ? 1.277 21.832 -21.372 1.00 47.34 272 TYR A O 1
ATOM 2072 N N . PRO A 1 273 ? 1.357 21.592 -23.617 1.00 46.94 273 PRO A N 1
ATOM 2073 C CA . PRO A 1 273 ? 0.554 22.775 -23.870 1.00 46.94 273 PRO A CA 1
ATOM 2074 C C . PRO A 1 273 ? -0.835 22.576 -23.240 1.00 46.94 273 PRO A C 1
ATOM 2076 O O . PRO A 1 273 ? -1.397 21.478 -23.270 1.00 46.94 273 PRO A O 1
ATOM 2079 N N . ASP A 1 274 ? -1.339 23.626 -22.587 1.00 52.97 274 ASP A N 1
ATOM 2080 C CA . ASP A 1 274 ? -2.528 23.595 -21.719 1.00 52.97 274 ASP A CA 1
ATOM 2081 C C . ASP A 1 274 ? -3.827 23.159 -22.437 1.00 52.97 274 ASP A C 1
ATOM 2083 O O . ASP A 1 274 ? -4.844 22.920 -21.784 1.00 52.97 274 ASP A O 1
ATOM 2087 N N . ASP A 1 275 ? -3.812 23.037 -23.766 1.00 50.78 275 ASP A N 1
ATOM 2088 C CA . ASP A 1 275 ? -4.965 22.746 -24.617 1.00 50.78 275 ASP A CA 1
ATOM 2089 C C . ASP A 1 275 ? -5.232 21.247 -24.862 1.00 50.78 275 ASP A C 1
ATOM 2091 O O . ASP A 1 275 ? -6.364 20.893 -25.189 1.00 50.78 275 ASP A O 1
ATOM 2095 N N . GLU A 1 276 ? -4.272 20.344 -24.616 1.00 50.44 276 GLU A N 1
ATOM 2096 C CA . GLU A 1 276 ? -4.443 18.888 -24.797 1.00 50.44 276 GLU A CA 1
ATOM 2097 C C . GLU A 1 276 ? -4.013 18.078 -23.559 1.00 50.44 276 GLU A C 1
ATOM 2099 O O . GLU A 1 276 ? -3.112 17.237 -23.591 1.00 50.44 276 GLU A O 1
ATOM 2104 N N . SER A 1 277 ? -4.670 18.311 -22.419 1.00 53.88 277 SER A N 1
ATOM 2105 C CA . SER A 1 277 ? -4.385 17.555 -21.191 1.00 53.88 277 SER A CA 1
ATOM 2106 C C . SER A 1 277 ? -4.866 16.092 -21.292 1.00 53.88 277 SER A C 1
ATOM 2108 O O . SER A 1 277 ? -6.076 15.847 -21.362 1.00 53.88 277 SER A O 1
ATOM 2110 N N . PRO A 1 278 ? -3.970 15.084 -21.235 1.00 55.62 278 PRO A N 1
ATOM 2111 C CA . PRO A 1 278 ? -4.369 13.683 -21.333 1.00 55.62 278 PRO A CA 1
ATOM 2112 C C . PRO A 1 278 ? -5.202 13.265 -20.109 1.00 55.62 278 PRO A C 1
ATOM 2114 O O . PRO A 1 278 ? -4.821 13.515 -18.961 1.00 55.62 278 PRO A O 1
ATOM 2117 N N . ARG A 1 279 ? -6.346 12.609 -20.349 1.00 66.31 279 ARG A N 1
ATOM 2118 C CA . ARG A 1 279 ? -7.276 12.146 -19.305 1.00 66.31 279 ARG A CA 1
ATOM 2119 C C . ARG A 1 279 ? -6.841 10.787 -18.763 1.00 66.31 279 ARG A C 1
ATOM 2121 O O . ARG A 1 279 ? -6.244 9.980 -19.472 1.00 66.31 279 ARG A O 1
ATOM 2128 N N . LEU A 1 280 ? -7.147 10.520 -17.496 1.00 66.00 280 LEU A N 1
ATOM 2129 C CA . LEU A 1 280 ? -6.855 9.234 -16.865 1.00 66.00 280 LEU A CA 1
ATOM 2130 C C . LEU A 1 280 ? -7.731 8.127 -17.468 1.00 66.00 280 LEU A C 1
ATOM 2132 O O . LEU A 1 280 ? -8.947 8.276 -17.557 1.00 66.00 280 LEU A O 1
ATOM 2136 N N . ALA A 1 281 ? -7.108 7.018 -17.851 1.00 65.06 281 ALA A N 1
ATOM 2137 C CA . ALA A 1 281 ? -7.751 5.845 -18.421 1.00 65.06 281 ALA A CA 1
ATOM 2138 C C . ALA A 1 281 ? -7.431 4.600 -17.580 1.00 65.06 281 ALA A C 1
ATOM 2140 O O . ALA A 1 281 ? -6.299 4.381 -17.139 1.00 65.06 281 ALA A O 1
ATOM 2141 N N . ILE A 1 282 ? -8.452 3.773 -17.366 1.00 67.06 282 ILE A N 1
ATOM 2142 C CA . ILE A 1 282 ? -8.343 2.482 -16.686 1.00 67.06 282 ILE A CA 1
ATOM 2143 C C . ILE A 1 282 ? -8.619 1.412 -17.727 1.00 67.06 282 ILE A C 1
ATOM 2145 O O . ILE A 1 282 ? -9.697 1.400 -18.318 1.00 67.06 282 ILE A O 1
ATOM 2149 N N . ASP A 1 283 ? -7.664 0.512 -17.923 1.00 71.19 283 ASP A N 1
ATOM 2150 C CA . ASP A 1 283 ? -7.824 -0.619 -18.828 1.00 71.19 283 ASP A CA 1
ATOM 2151 C C . ASP A 1 283 ? -7.715 -1.932 -18.057 1.00 71.19 283 ASP A C 1
ATOM 2153 O O . ASP A 1 283 ? -6.838 -2.123 -17.208 1.00 71.19 283 ASP A O 1
ATOM 2157 N N . ARG A 1 284 ? -8.680 -2.814 -18.306 1.00 60.44 284 ARG A N 1
ATOM 2158 C CA . ARG A 1 284 ? -8.764 -4.141 -17.693 1.00 60.44 284 ARG A CA 1
ATOM 2159 C C . ARG A 1 284 ? -8.047 -5.194 -18.533 1.00 60.44 284 ARG A C 1
ATOM 2161 O O . ARG A 1 284 ? -7.730 -6.255 -18.002 1.00 60.44 284 ARG A O 1
ATOM 2168 N N . GLU A 1 285 ? -7.784 -4.911 -19.803 1.00 57.50 285 GLU A N 1
ATOM 2169 C CA . GLU A 1 285 ? -7.078 -5.800 -20.713 1.00 57.50 285 GLU A CA 1
ATOM 2170 C C . GLU A 1 285 ? -5.558 -5.585 -20.635 1.00 57.50 285 GLU A C 1
ATOM 2172 O O . GLU A 1 285 ? -5.054 -4.521 -20.269 1.00 57.50 285 GLU A O 1
ATOM 2177 N N . GLN A 1 286 ? -4.795 -6.639 -20.944 1.00 51.53 286 GLN A N 1
ATOM 2178 C CA . GLN A 1 286 ? -3.325 -6.601 -20.997 1.00 51.53 286 GLN A CA 1
ATOM 2179 C C . GLN A 1 286 ? -2.781 -6.024 -22.315 1.00 51.53 286 GLN A C 1
ATOM 2181 O O . GLN A 1 286 ? -1.564 -5.945 -22.486 1.00 51.53 286 GLN A O 1
ATOM 2186 N N . SER A 1 287 ? -3.653 -5.655 -23.254 1.00 48.53 287 SER A N 1
ATOM 2187 C CA . SER A 1 287 ? -3.265 -5.273 -24.609 1.00 48.53 287 SER A CA 1
ATOM 2188 C C . SER A 1 287 ? -3.351 -3.764 -24.796 1.00 48.53 287 SER A C 1
ATOM 2190 O O . SER A 1 287 ? -4.436 -3.195 -24.863 1.00 48.53 287 SER A O 1
ATOM 2192 N N . TYR A 1 288 ? -2.197 -3.115 -24.933 1.00 57.34 288 TYR A N 1
ATOM 2193 C CA . TYR A 1 288 ? -2.156 -1.735 -25.392 1.00 57.34 288 TYR A CA 1
ATOM 2194 C C . TYR A 1 288 ? -2.308 -1.694 -26.913 1.00 57.34 288 TYR A C 1
ATOM 2196 O O . TYR A 1 288 ? -1.467 -2.213 -27.648 1.00 57.34 288 TYR A O 1
ATOM 2204 N N . GLY A 1 289 ? -3.374 -1.043 -27.381 1.00 55.62 289 GLY A N 1
ATOM 2205 C CA . GLY A 1 289 ? -3.487 -0.621 -28.776 1.00 55.62 289 GLY A CA 1
ATOM 2206 C C . GLY A 1 289 ? -2.391 0.391 -29.159 1.00 55.62 289 GLY A C 1
ATOM 2207 O O . GLY A 1 289 ? -1.706 0.923 -28.284 1.00 55.62 289 GLY A O 1
ATOM 2208 N N . PRO A 1 290 ? -2.235 0.709 -30.456 1.00 52.38 290 PRO A N 1
ATOM 2209 C CA . PRO A 1 290 ? -1.166 1.572 -30.986 1.00 52.38 290 PRO A CA 1
ATOM 2210 C C . PRO A 1 290 ? -1.258 3.057 -30.574 1.00 52.38 290 PRO A C 1
ATOM 2212 O O . PRO A 1 290 ? -0.507 3.887 -31.082 1.00 52.38 290 PRO A O 1
ATOM 2215 N N . GLU A 1 291 ? -2.188 3.419 -29.693 1.00 62.25 291 GLU A N 1
ATOM 2216 C CA . GLU A 1 291 ? -2.417 4.795 -29.254 1.00 62.25 291 GLU A CA 1
ATOM 2217 C C . GLU A 1 291 ? -1.307 5.285 -28.310 1.00 62.25 291 GLU A C 1
ATOM 2219 O O . GLU A 1 291 ? -0.717 4.513 -27.550 1.00 62.25 291 GLU A O 1
ATOM 2224 N N . ALA A 1 292 ? -1.039 6.594 -28.329 1.00 60.53 292 ALA A N 1
ATOM 2225 C CA . ALA A 1 292 ? -0.104 7.223 -27.403 1.00 60.53 292 ALA A CA 1
ATOM 2226 C C . ALA A 1 292 ? -0.655 7.149 -25.968 1.00 60.53 292 ALA A C 1
ATOM 2228 O O . ALA A 1 292 ? -1.568 7.889 -25.595 1.00 60.53 292 ALA A O 1
ATOM 2229 N N . ASN A 1 293 ? -0.095 6.243 -25.166 1.00 69.44 293 ASN A N 1
ATOM 2230 C CA . ASN A 1 293 ? -0.407 6.115 -23.747 1.00 69.44 293 ASN A CA 1
ATOM 2231 C C . ASN A 1 293 ? 0.636 6.869 -22.924 1.00 69.44 293 ASN A C 1
ATOM 2233 O O . ASN A 1 293 ? 1.841 6.696 -23.111 1.00 69.44 293 ASN A O 1
ATOM 2237 N N . PHE A 1 294 ? 0.165 7.686 -21.989 1.00 75.12 294 PHE A N 1
ATOM 2238 C CA . PHE A 1 294 ? 1.005 8.505 -21.125 1.00 75.12 294 PHE A CA 1
ATOM 2239 C C . PHE A 1 294 ? 1.044 7.917 -19.711 1.00 75.12 294 PHE A C 1
ATOM 2241 O O . PHE A 1 294 ? 0.048 7.348 -19.249 1.00 75.12 294 PHE A O 1
ATOM 2248 N N . PRO A 1 295 ? 2.168 8.049 -18.990 1.00 78.06 295 PRO A N 1
ATOM 2249 C CA . PRO A 1 295 ? 2.234 7.615 -17.604 1.00 78.06 295 PRO A CA 1
ATOM 2250 C C . PRO A 1 295 ? 1.296 8.467 -16.726 1.00 78.06 295 PRO A C 1
ATOM 2252 O O . PRO A 1 295 ? 1.159 9.675 -16.953 1.00 78.06 295 PRO A O 1
ATOM 2255 N N . PRO A 1 296 ? 0.636 7.876 -15.714 1.00 83.00 296 PRO A N 1
ATOM 2256 C CA . PRO A 1 296 ? -0.178 8.632 -14.769 1.00 83.00 296 PRO A CA 1
ATOM 2257 C C . PRO A 1 296 ? 0.700 9.532 -13.888 1.00 83.00 296 PRO A C 1
ATOM 2259 O O . PRO A 1 296 ? 1.851 9.206 -13.585 1.00 83.00 296 PRO A O 1
ATOM 2262 N N . THR A 1 297 ? 0.153 10.657 -13.420 1.00 87.44 297 THR A N 1
ATOM 2263 C CA . THR A 1 297 ? 0.866 11.500 -12.447 1.00 87.44 297 THR A CA 1
ATOM 2264 C C . THR A 1 297 ? 0.804 10.886 -11.047 1.00 87.44 297 THR A C 1
ATOM 2266 O O . THR A 1 297 ? -0.056 10.058 -10.743 1.00 87.44 297 THR A O 1
ATOM 2269 N N . VAL A 1 298 ? 1.698 11.310 -10.146 1.00 90.19 298 VAL A N 1
ATOM 2270 C CA . VAL A 1 298 ? 1.687 10.857 -8.742 1.00 90.19 298 VAL A CA 1
ATOM 2271 C C . VAL A 1 298 ? 0.358 11.173 -8.023 1.00 90.19 298 VAL A C 1
ATOM 2273 O O . VAL A 1 298 ? -0.137 10.294 -7.310 1.00 90.19 298 VAL A O 1
ATOM 2276 N N . PRO A 1 299 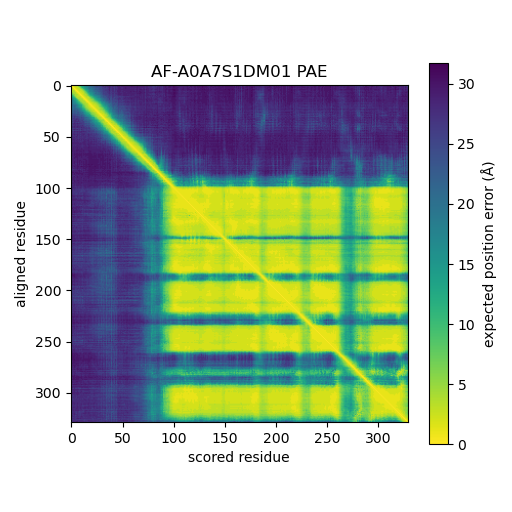? -0.261 12.360 -8.199 1.00 91.06 299 PRO A N 1
ATOM 2277 C CA . PRO A 1 299 ? -1.603 12.624 -7.683 1.00 91.06 299 PRO A CA 1
ATOM 2278 C C . PRO A 1 299 ? -2.675 11.672 -8.224 1.00 91.06 299 PRO A C 1
ATOM 2280 O O . PRO A 1 299 ? -3.446 11.153 -7.419 1.00 91.06 299 PRO A O 1
ATOM 2283 N N . ASP A 1 300 ? -2.695 11.379 -9.532 1.00 89.69 300 ASP A N 1
ATOM 2284 C CA . ASP A 1 300 ? -3.672 10.430 -10.098 1.00 89.69 300 ASP A CA 1
ATOM 2285 C C . ASP A 1 300 ? -3.501 9.041 -9.494 1.00 89.69 300 ASP A C 1
ATOM 2287 O O . ASP A 1 300 ? -4.467 8.413 -9.070 1.00 89.69 300 ASP A O 1
ATOM 2291 N N . MET A 1 301 ? -2.251 8.575 -9.419 1.00 92.31 301 MET A N 1
ATOM 2292 C CA . MET A 1 301 ? -1.913 7.285 -8.828 1.00 92.31 301 MET A CA 1
ATOM 2293 C C . MET A 1 301 ? -2.418 7.187 -7.395 1.00 92.31 301 MET A C 1
ATOM 2295 O O . MET A 1 301 ? -3.027 6.190 -7.017 1.00 92.31 301 MET A O 1
ATOM 2299 N N . ALA A 1 302 ? -2.184 8.225 -6.594 1.00 94.94 302 ALA A N 1
ATOM 2300 C CA . ALA A 1 302 ? -2.658 8.270 -5.221 1.00 94.94 302 ALA A CA 1
ATOM 2301 C C . ALA A 1 302 ? -4.188 8.283 -5.126 1.00 94.94 302 ALA A C 1
ATOM 2303 O O . ALA A 1 302 ? -4.743 7.575 -4.289 1.00 94.94 302 ALA A O 1
ATOM 2304 N N . ALA A 1 303 ? -4.868 9.051 -5.979 1.00 94.25 303 ALA A N 1
ATOM 2305 C CA . ALA A 1 303 ? -6.325 9.085 -6.026 1.00 94.25 303 ALA A CA 1
ATOM 2306 C C . ALA A 1 303 ? -6.901 7.702 -6.367 1.00 94.25 303 ALA A C 1
ATOM 2308 O O . ALA A 1 303 ? -7.768 7.208 -5.648 1.00 94.25 303 ALA A O 1
ATOM 2309 N N . VAL A 1 304 ? -6.360 7.045 -7.398 1.00 94.75 304 VAL A N 1
ATOM 2310 C CA . VAL A 1 304 ? -6.779 5.704 -7.824 1.00 94.75 304 VAL A CA 1
ATOM 2311 C C . VAL A 1 304 ? -6.490 4.660 -6.758 1.00 94.75 304 VAL A C 1
ATOM 2313 O O . VAL A 1 304 ? -7.377 3.881 -6.440 1.00 94.75 304 VAL A O 1
ATOM 2316 N N . LEU A 1 305 ? -5.291 4.637 -6.171 1.00 96.69 305 LEU A N 1
ATOM 2317 C CA . LEU A 1 305 ? -4.948 3.675 -5.118 1.00 96.69 305 LEU A CA 1
ATOM 2318 C C . LEU A 1 305 ? -5.859 3.827 -3.897 1.00 96.69 305 LEU A C 1
ATOM 2320 O O . LEU A 1 305 ? -6.327 2.826 -3.355 1.00 96.69 305 LEU A O 1
ATOM 2324 N N . THR A 1 306 ? -6.147 5.061 -3.477 1.00 96.81 306 THR A N 1
ATOM 2325 C CA . THR A 1 306 ? -7.086 5.312 -2.380 1.00 96.81 306 THR A CA 1
ATOM 2326 C C . THR A 1 306 ? -8.496 4.858 -2.750 1.00 96.81 306 THR A C 1
ATOM 2328 O O . THR A 1 306 ? -9.082 4.092 -1.995 1.00 96.81 306 THR A O 1
ATOM 2331 N N . ALA A 1 307 ? -9.027 5.253 -3.911 1.00 94.94 307 ALA A N 1
ATOM 2332 C CA . ALA A 1 307 ? -10.367 4.847 -4.341 1.00 94.94 307 ALA A CA 1
ATOM 2333 C C . ALA A 1 307 ? -10.491 3.317 -4.462 1.00 94.94 307 ALA A C 1
ATOM 2335 O O . ALA A 1 307 ? -11.395 2.717 -3.888 1.00 94.94 307 ALA A O 1
ATOM 2336 N N . ALA A 1 308 ? -9.521 2.670 -5.109 1.00 95.31 308 ALA A N 1
ATOM 2337 C CA . ALA A 1 308 ? -9.471 1.226 -5.328 1.00 95.31 308 ALA A CA 1
ATOM 2338 C C . ALA A 1 308 ? -9.363 0.391 -4.041 1.00 95.31 308 ALA A C 1
ATOM 2340 O O . ALA A 1 308 ? -9.656 -0.806 -4.055 1.00 95.31 308 ALA A O 1
ATOM 2341 N N . THR A 1 309 ? -8.941 1.016 -2.938 1.00 96.75 309 THR A N 1
ATOM 2342 C CA . THR A 1 309 ? -8.889 0.386 -1.613 1.00 96.75 309 THR A CA 1
ATOM 2343 C C . THR A 1 309 ? -10.276 0.213 -1.003 1.00 96.75 309 THR A C 1
ATOM 2345 O O . THR A 1 309 ? -10.493 -0.757 -0.283 1.00 96.75 309 THR A O 1
ATOM 2348 N N . PHE A 1 310 ? -11.211 1.111 -1.316 1.00 95.69 310 PHE A N 1
ATOM 2349 C CA . PHE A 1 310 ? -12.548 1.134 -0.716 1.00 95.69 310 PHE A CA 1
ATOM 2350 C C . PHE A 1 310 ? -13.675 0.828 -1.709 1.00 95.69 310 PHE A C 1
ATOM 2352 O O . PHE A 1 310 ? -14.822 0.675 -1.309 1.00 95.69 310 PHE A O 1
ATOM 2359 N N . ASP A 1 311 ? -13.361 0.703 -2.998 1.00 93.75 311 ASP A N 1
ATOM 2360 C CA . ASP A 1 311 ? -14.320 0.311 -4.024 1.00 93.75 311 ASP A CA 1
ATOM 2361 C C . ASP A 1 311 ? -14.577 -1.210 -3.983 1.00 93.75 311 ASP A C 1
ATOM 2363 O O . ASP A 1 311 ? -13.719 -2.046 -4.316 1.00 93.75 311 ASP A O 1
ATOM 2367 N N . ALA A 1 312 ? -15.789 -1.584 -3.570 1.00 92.75 312 ALA A N 1
ATOM 2368 C CA . ALA A 1 312 ? -16.235 -2.972 -3.514 1.00 92.75 312 ALA A CA 1
ATOM 2369 C C . ALA A 1 312 ? -16.247 -3.637 -4.901 1.00 92.75 312 ALA A C 1
ATOM 2371 O O . ALA A 1 312 ? -15.956 -4.830 -5.018 1.00 92.75 312 ALA A O 1
ATOM 2372 N N . SER A 1 313 ? -16.498 -2.873 -5.968 1.00 93.12 313 SER A N 1
ATOM 2373 C CA . SER A 1 313 ? -16.519 -3.378 -7.342 1.00 93.12 313 SER A CA 1
ATOM 2374 C C . SER A 1 313 ? -15.137 -3.811 -7.839 1.00 93.12 313 SER A C 1
ATOM 2376 O O . SER A 1 313 ? -15.049 -4.564 -8.812 1.00 93.12 313 SER A O 1
ATOM 2378 N N . LEU A 1 314 ? -14.061 -3.381 -7.171 1.00 94.62 314 LEU A N 1
ATOM 2379 C CA . LEU A 1 314 ? -12.676 -3.727 -7.494 1.00 94.62 314 LEU A CA 1
ATOM 2380 C C . LEU A 1 314 ? -12.124 -4.894 -6.659 1.00 94.62 314 LEU A C 1
ATOM 2382 O O . LEU A 1 314 ? -10.943 -5.217 -6.769 1.00 94.62 314 LEU A O 1
ATOM 2386 N N . LEU A 1 315 ? -12.969 -5.556 -5.858 1.00 95.50 315 LEU A N 1
ATOM 2387 C CA . LEU A 1 315 ? -12.577 -6.719 -5.059 1.00 95.50 315 LEU A CA 1
ATOM 2388 C C . LEU A 1 315 ? -12.049 -7.866 -5.920 1.00 95.50 315 LEU A C 1
ATOM 2390 O O . LEU A 1 315 ? -12.735 -8.356 -6.814 1.00 95.50 315 LEU A O 1
ATOM 2394 N N . ASN A 1 316 ? -10.828 -8.293 -5.598 1.00 97.12 316 ASN A N 1
ATOM 2395 C CA . ASN A 1 316 ? -10.060 -9.342 -6.262 1.00 97.12 316 ASN A CA 1
ATOM 2396 C C . ASN A 1 316 ? -9.818 -9.055 -7.751 1.00 97.12 316 ASN A C 1
ATOM 2398 O O . ASN A 1 316 ? -9.754 -9.968 -8.574 1.00 97.12 316 ASN A O 1
ATOM 2402 N N . LYS A 1 317 ? -9.686 -7.771 -8.112 1.00 95.75 317 LYS A N 1
ATOM 2403 C CA . LYS A 1 317 ? -9.406 -7.334 -9.485 1.00 95.75 317 LYS A CA 1
ATOM 2404 C C . LYS A 1 317 ? -8.030 -6.699 -9.601 1.00 95.75 317 LYS A C 1
ATOM 2406 O O . LYS A 1 317 ? -7.511 -6.098 -8.662 1.00 95.75 317 LYS A O 1
ATOM 2411 N N . GLY A 1 318 ? -7.455 -6.818 -10.792 1.00 93.19 318 GLY A N 1
ATOM 2412 C CA . GLY A 1 318 ? -6.274 -6.072 -11.201 1.00 93.19 318 GLY A CA 1
ATOM 2413 C C . GLY A 1 318 ? -6.560 -5.267 -12.462 1.00 93.19 318 GLY A C 1
ATOM 2414 O O . GLY A 1 318 ? -7.320 -5.728 -13.310 1.00 93.19 318 GLY A O 1
ATOM 2415 N N . PHE A 1 319 ? -5.956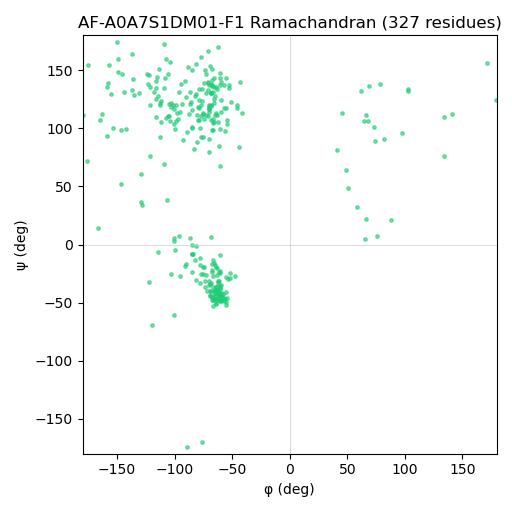 -4.091 -12.602 1.00 91.94 319 PHE A N 1
ATOM 2416 C CA . PHE A 1 319 ? -6.103 -3.262 -13.801 1.00 91.94 319 PHE A CA 1
ATOM 2417 C C . PHE A 1 319 ? -4.851 -2.432 -14.082 1.00 91.94 319 PHE A C 1
ATOM 2419 O O . PHE A 1 319 ? -4.024 -2.195 -13.195 1.00 91.94 319 PHE A O 1
ATOM 2426 N N . ASN A 1 320 ? -4.729 -1.998 -15.331 1.00 88.12 320 ASN A N 1
ATOM 2427 C CA . ASN A 1 320 ? -3.655 -1.147 -15.812 1.00 88.12 320 ASN A CA 1
ATOM 2428 C C . ASN A 1 320 ? -4.088 0.320 -15.751 1.00 88.12 320 ASN A C 1
ATOM 2430 O O . ASN A 1 320 ? -5.218 0.663 -16.107 1.00 88.12 320 ASN A O 1
ATOM 2434 N N . LEU A 1 321 ? -3.183 1.195 -15.310 1.00 86.31 321 LEU A N 1
ATOM 2435 C CA . LEU A 1 321 ? -3.434 2.629 -15.214 1.00 86.31 321 LEU A CA 1
ATOM 2436 C C . LEU A 1 321 ? -2.512 3.402 -16.147 1.00 86.31 321 LEU A C 1
ATOM 2438 O O . LEU A 1 321 ? -1.292 3.297 -16.057 1.00 86.31 321 LEU A O 1
ATOM 2442 N N . HIS A 1 322 ? -3.100 4.213 -17.011 1.00 83.44 322 HIS A N 1
ATOM 2443 C CA . HIS A 1 322 ? -2.386 5.103 -17.917 1.00 83.44 322 HIS A CA 1
ATOM 2444 C C . HIS A 1 322 ? -3.246 6.337 -18.184 1.00 83.44 322 HIS A C 1
ATOM 2446 O O . HIS A 1 322 ? -4.385 6.424 -17.735 1.00 83.44 322 HIS A O 1
ATOM 2452 N N . ARG A 1 323 ? -2.711 7.323 -18.890 1.00 80.12 323 ARG A N 1
ATOM 2453 C CA . ARG A 1 323 ? -3.486 8.441 -19.419 1.00 80.12 323 ARG A CA 1
ATOM 2454 C C . ARG A 1 323 ? -3.601 8.301 -20.935 1.00 80.12 323 ARG A C 1
ATOM 2456 O O . ARG A 1 323 ? -2.648 7.875 -21.586 1.00 80.12 323 ARG A O 1
ATOM 2463 N N . LYS A 1 324 ? -4.751 8.677 -21.486 1.00 78.31 324 LYS A N 1
ATOM 2464 C CA . LYS A 1 324 ? -5.002 8.752 -22.928 1.00 78.31 324 LYS A CA 1
ATOM 2465 C C . LYS A 1 324 ? -5.287 10.193 -23.325 1.00 78.31 324 LYS A C 1
ATOM 2467 O O . LYS A 1 324 ? -5.986 10.909 -22.606 1.00 78.31 324 LYS A O 1
ATOM 2472 N N . LEU A 1 325 ? -4.769 10.611 -24.477 1.00 74.00 325 LEU A N 1
ATOM 2473 C CA . LEU A 1 325 ? -5.246 11.835 -25.115 1.00 74.00 325 LEU A CA 1
ATOM 2474 C C . LEU A 1 325 ? -6.674 11.589 -25.587 1.00 74.00 325 LEU A C 1
ATOM 2476 O O . LEU A 1 325 ? -6.929 10.683 -26.378 1.00 74.00 325 LEU A O 1
ATOM 2480 N N . VAL A 1 326 ? -7.604 12.382 -25.074 1.00 73.12 326 VAL A N 1
ATOM 2481 C CA . VAL A 1 326 ? -8.974 12.393 -25.570 1.00 73.12 326 VAL A CA 1
ATOM 2482 C C . VAL A 1 326 ? -9.041 13.560 -26.534 1.00 73.12 326 VAL A C 1
ATOM 2484 O O . VAL A 1 326 ? -8.963 14.703 -26.099 1.00 73.12 326 VAL A O 1
ATOM 2487 N N . LYS A 1 327 ? -9.128 13.272 -27.836 1.00 68.44 327 LYS A N 1
ATOM 2488 C CA . LYS A 1 327 ? -9.470 14.308 -28.811 1.00 68.44 327 LYS A CA 1
ATOM 2489 C C . LYS A 1 327 ? -10.919 14.692 -28.552 1.00 68.44 327 LYS A C 1
ATOM 2491 O O . LYS A 1 327 ? -11.785 13.818 -28.618 1.00 68.44 327 LYS A O 1
ATOM 2496 N N . ASP A 1 328 ? -11.164 15.952 -28.215 1.00 65.00 328 ASP A N 1
ATOM 2497 C CA . ASP A 1 328 ? -12.527 16.466 -28.153 1.00 65.00 328 ASP A CA 1
ATOM 2498 C C . ASP A 1 328 ? -13.099 16.407 -29.583 1.00 65.00 328 ASP A C 1
ATOM 2500 O O . ASP A 1 328 ? -12.570 17.024 -30.508 1.00 65.00 328 ASP A O 1
ATOM 2504 N N . SER A 1 329 ? -14.093 15.537 -29.768 1.00 53.22 329 SER A N 1
ATOM 2505 C CA . SER A 1 329 ? -14.812 15.295 -31.024 1.00 53.22 329 SER A CA 1
ATOM 2506 C C . SER A 1 329 ? -15.924 16.305 -31.245 1.00 53.22 329 SER A C 1
ATOM 2508 O O . SER A 1 329 ? -16.661 16.533 -30.256 1.00 53.22 329 SER A O 1
#

Foldseek 3Di:
DDDDDDDDDDDDDDDDDDDDDDDDDDPDPPPDDDDDDDDDDDDDDDDDDDDDDDDDDDDDDDDPDPDDDDDDPPDDDDPDPDPDDDDLQQPLVLLVVQQAAEEEEEQCLDLLNVLLQLLCCVSAVVVVHHYAYEYEDCDQVVSCVSSPDPRGDPRYDYDHDDLLDLVCLLVSCVVHQEYQHDHDPPDDPDLVVLLSRQAVNLLSNLLSLVVDPRHAEYEDAAELDDPVPPVQCPPSNNVSRVNSVVSNLVSPGWYFYEYWDDDPPDPPPPVDPPPFDFAKDKAQDSDDDPADWATDDSNVSSNSSNSLRRRPVRTSGYIYITTGGDDPD

Nearest PDB structures (foldseek):
  8e73-assembly1_A9  TM=8.523E-01  e=4.035E-08  Vigna radiata
  7v2f-assembly1_J  TM=7.430E-01  e=9.742E-09  Sus scrofa
  7qso-assembly1_P  TM=7.466E-01  e=4.035E-08  Bos taurus
  7zeb-assembly1_d  TM=8.198E-01  e=8.714E-08  Ovis 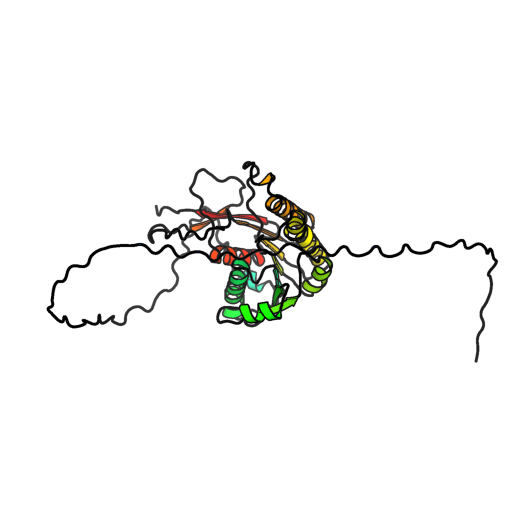aries
  8q47-assembly1_P  TM=7.982E-01  e=1.243E-07  Bos taurus